Protein 4ROT (pdb70)

CATH classification: 3.40.50.1820

Solvent-accessible surface area: 12702 Å² total; per-residue (Å²): 125,115,192,160,141,17,71,11,49,72,51,89,21,115,27,102,0,123,43,24,55,78,92,17,112,1,13,0,0,41,6,21,80,79,54,3,31,164,159,19,86,62,40,160,26,7,10,2,0,6,1,0,1,6,93,66,22,67,16,60,12,2,30,166,138,10,37,0,58,128,4,0,46,57,0,13,0,0,0,0,2,6,23,3,62,80,0,12,1,1,55,12,72,115,56,44,52,15,29,130,9,11,4,92,16,4,12,119,29,0,31,81,105,33,102,65,5,4,123,99,64,119,61,9,0,1,0,0,3,13,1,0,0,0,0,0,0,11,0,0,3,109,42,44,80,0,16,28,0,0,0,0,0,0,11,4,28,20,27,29,130,79,9,40,77,64,94,71,36,98,71,75,46,10,23,18,2,8,15,95,35,135,66,120,76,16,69,138,36,37,2,74,74,12,13,91,167,19,63,59,154,6,100,6,18,0,13,0,0,98,86,9,124,13,48,75,28,0,63,115,3,4,55,43,1,104,91,81,63,20,82,23,73,32,90,80,21,138,3,108,48,88,52,142,46,10,38,86,12,0,41,68,1,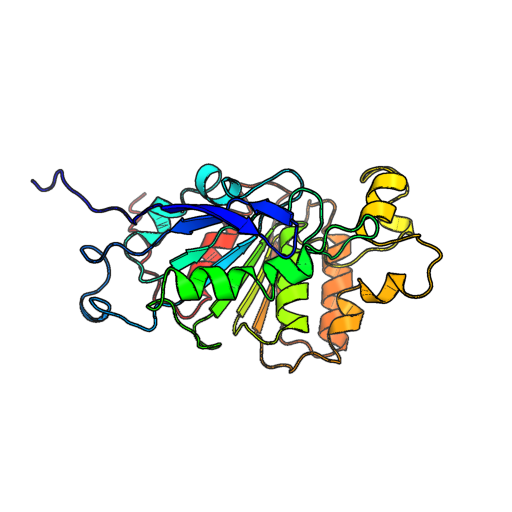1,112,78,6,71,8,88,28,68,114,44,141,114,159,157

Secondary structure (DSSP, 8-state):
--S-----EEEEEEEEETTTTEEEEEEEEE--TTTS-GGGTT-SSB-EEEEE--TT--TTHHHHHS-HHHHTTTS--EEEE---TTSTTSB-TTS-BHHHIIIIIHHHHHHHH-TTB---GGGEEEEEETHHHHHHHHHHHHH---SEEEEES---S--HHHHTTTTSS-HHHHHHHH--TT-TTGGGG-GGGGTTTS-S--EEEEEEETTSTTHHHHHHHHHHHHHTT--EEEEEES--SSHHHHHHHHHHHHHHSSS---PPP---

B-factor: mean 15.21, std 11.62, range [2.0, 89.02]

Foldseek 3Di:
DVPDDDWWDKDWDWAQDPQQRGTFIKIKTAADLVQEPPVCRPALAQFEEEEEEAAPDARCPCVVLAVVRVFQHHFRYMYMYGGDHRQLCACWQQGGHSVCCVQPVVVVVCCVVRSSYRQDQLRYEYEYEASRLLNQLVSCLPPVSHQETEYEPYLQADACVRCDVPPNHDPVSVCRNQNDRPDPCSCVSHSLVSNVPGPLRHAYEYEYAPVEPCPVSVVVRVVSCVVVPRNYDYYYYHDYRDSVVVNVVVVVVQVVRPTPRDGDDDPD

Structure (mmCIF, N/CA/C/O backbone):
data_4ROT
#
_entry.id   4ROT
#
_cell.length_a   103.980
_cell.length_b   103.980
_cell.length_c   133.631
_cell.angle_alpha   90.00
_cell.angle_beta   90.00
_cell.angle_gamma   90.00
#
_symmetry.space_group_name_H-M   'I 4 2 2'
#
loop_
_entity.id
_entity.type
_entity.pdbx_description
1 polymer 'Esterase A'
2 non-polymer 'ZINC ION'
3 non-polymer 'OXALATE ION'
4 water water
#
loop_
_atom_site.group_PDB
_atom_site.id
_atom_site.type_symbol
_atom_site.label_atom_id
_atom_site.label_alt_id
_atom_site.label_comp_id
_atom_site.label_asym_id
_atom_site.label_entity_id
_atom_site.label_seq_id
_atom_site.pdbx_PDB_ins_code
_atom_site.Cartn_x
_atom_site.Cartn_y
_atom_site.Cartn_z
_atom_site.occupancy
_atom_site.B_iso_or_equiv
_atom_site.auth_seq_id
_atom_site.auth_comp_id
_atom_site.auth_asym_id
_atom_site.auth_atom_id
_atom_site.pdbx_PDB_model_num
ATOM 1 N N . ASN A 1 1 ? -23.115 62.419 18.926 1.00 74.42 -6 ASN A N 1
ATOM 2 C CA . ASN A 1 1 ? -22.613 63.656 18.254 1.00 73.06 -6 ASN A CA 1
ATOM 3 C C . ASN A 1 1 ? -22.309 63.464 16.746 1.00 75.44 -6 ASN A C 1
ATOM 4 O O . ASN A 1 1 ? -22.357 64.423 15.989 1.00 89.02 -6 ASN A O 1
ATOM 9 N N . LEU A 1 2 ? -21.978 62.250 16.301 1.00 69.34 -5 LEU A N 1
ATOM 10 C CA . LEU A 1 2 ? -21.143 62.066 15.074 1.00 61.63 -5 LEU A CA 1
ATOM 11 C C . LEU A 1 2 ? -19.641 62.207 15.460 1.00 51.93 -5 LEU A C 1
ATOM 12 O O . LEU A 1 2 ? -18.781 61.555 14.890 1.00 57.03 -5 LEU A O 1
ATOM 14 N N . TYR A 1 3 ? -19.351 63.090 16.423 1.00 47.97 -4 TYR A N 1
ATOM 15 C CA . TYR A 1 3 ? -18.038 63.241 17.096 1.00 43.11 -4 TYR A CA 1
ATOM 16 C C . TYR A 1 3 ? -17.541 62.057 17.957 1.00 45.93 -4 TYR A C 1
ATOM 17 O O . TYR A 1 3 ? -16.358 62.003 18.329 1.00 46.98 -4 TYR A O 1
ATOM 26 N N . PHE A 1 4 ? -18.470 61.222 18.399 1.00 41.75 -3 PHE A N 1
ATOM 27 C CA . PHE A 1 4 ? -18.177 60.139 19.315 1.00 45.12 -3 PHE A CA 1
ATOM 28 C C . PHE A 1 4 ? -17.944 58.874 18.508 1.00 36.87 -3 PHE A C 1
ATOM 29 O O . PHE A 1 4 ? -18.518 58.660 17.442 1.00 33.79 -3 PHE A O 1
ATOM 37 N N . GLN A 1 5 ? -17.099 58.028 19.033 1.00 31.22 -2 GLN A N 1
ATOM 38 C CA . GLN A 1 5 ? -16.847 56.790 18.339 1.00 29.63 -2 GLN A CA 1
ATOM 39 C C . GLN A 1 5 ? -16.341 55.813 19.391 1.00 26.67 -2 GLN A C 1
ATOM 40 O O . GLN A 1 5 ? -15.714 56.192 20.388 1.00 26.77 -2 GLN A O 1
ATOM 46 N N . GLY A 1 6 ? -16.566 54.560 19.163 1.00 26.15 -1 GLY A N 1
ATOM 47 C CA . GLY A 1 6 ? -16.074 53.599 20.102 1.00 24.03 -1 GLY A CA 1
ATOM 48 C C . GLY A 1 6 ? -14.574 53.369 20.221 1.00 24.58 -1 GLY A C 1
ATOM 49 O O . GLY A 1 6 ? -13.713 53.938 19.463 1.00 21.78 -1 GLY A O 1
ATOM 50 N N . ALA A 1 7 ? -14.253 52.527 21.222 1.00 19.33 0 ALA A N 1
ATOM 51 C CA . ALA A 1 7 ? -12.936 51.947 21.323 1.00 18.03 0 ALA A CA 1
ATOM 52 C C . ALA A 1 7 ? -13.029 50.568 21.998 1.00 14.49 0 ALA A C 1
ATOM 53 O O . ALA A 1 7 ? -13.927 50.308 22.816 1.00 13.49 0 ALA A O 1
ATOM 55 N N . MET A 1 8 ? -12.070 49.699 21.672 1.00 11.69 1 MET A N 1
ATOM 56 C CA . MET A 1 8 ? -11.936 48.390 22.358 1.00 10.68 1 MET A CA 1
ATOM 57 C C . MET A 1 8 ? -11.587 48.749 23.764 1.00 10.10 1 MET A C 1
ATOM 58 O O . MET A 1 8 ? -10.935 49.841 23.961 1.00 10.02 1 MET A O 1
ATOM 63 N N . ALA A 1 9 ? -11.862 47.827 24.697 1.00 8.51 2 ALA A N 1
ATOM 64 C CA . ALA A 1 9 ? -11.284 48.004 26.010 1.00 7.71 2 ALA A CA 1
ATOM 65 C C . ALA A 1 9 ? -9.832 47.544 26.035 1.00 7.57 2 ALA A C 1
ATOM 66 O O . ALA A 1 9 ? -9.488 46.552 25.408 1.00 7.33 2 ALA A O 1
ATOM 68 N N . SER A 1 10 ? -9.014 48.269 26.758 1.00 7.53 3 SER A N 1
ATOM 69 C CA A SER A 1 10 ? -7.607 47.975 26.933 0.50 8.08 3 SER A CA 1
ATOM 70 C CA B SER A 1 10 ? -7.618 47.944 26.930 0.50 8.71 3 SER A CA 1
ATOM 71 C C . SER A 1 10 ? -7.430 47.592 28.401 1.00 8.80 3 SER A C 1
ATOM 72 O O . SER A 1 10 ? -7.745 48.452 29.320 1.00 9.79 3 SER A O 1
ATOM 77 N N . ILE A 1 11 ? -6.964 46.368 28.658 1.00 8.39 4 ILE A N 1
ATOM 78 C CA . ILE A 1 11 ? -6.838 45.891 30.040 1.00 7.94 4 ILE A CA 1
ATOM 79 C C . ILE A 1 11 ? -5.350 45.529 30.317 1.00 8.44 4 ILE A C 1
ATOM 80 O O . ILE A 1 11 ? -4.651 44.948 29.423 1.00 8.77 4 ILE A O 1
ATOM 85 N N . ALA A 1 12 ? -4.760 46.057 31.380 1.00 7.32 5 ALA A N 1
ATOM 86 C CA . ALA A 1 12 ? -3.428 45.720 31.770 1.00 7.67 5 ALA A CA 1
ATOM 87 C C . ALA A 1 12 ? -3.511 44.944 33.083 1.00 8.31 5 ALA A C 1
ATOM 88 O O . ALA A 1 12 ? -4.140 45.412 34.025 1.00 8.54 5 ALA A O 1
ATOM 90 N N . ILE A 1 13 ? -3.006 43.708 33.117 1.00 8.11 6 ILE A N 1
ATOM 91 C CA . ILE A 1 13 ? -3.104 42.873 34.276 1.00 8.09 6 ILE A CA 1
ATOM 92 C C . ILE A 1 13 ? -1.727 42.587 34.843 1.00 9.37 6 ILE A C 1
ATOM 93 O O . ILE A 1 13 ? -0.761 42.200 34.120 1.00 10.66 6 ILE A O 1
ATOM 98 N N . GLU A 1 14 ? -1.561 42.813 36.132 1.00 7.49 7 GLU A N 1
ATOM 99 C CA . GLU A 1 14 ? -0.387 42.316 36.826 1.00 8.33 7 GLU A CA 1
ATOM 100 C C . GLU A 1 14 ? -0.855 41.217 37.794 1.00 7.81 7 GLU A C 1
ATOM 101 O O . GLU A 1 14 ? -1.741 41.445 38.606 1.00 6.68 7 GLU A O 1
ATOM 107 N N . TYR A 1 15 ? -0.289 40.025 37.688 1.00 6.22 8 TYR A N 1
ATOM 108 C CA . TYR A 1 15 ? -0.748 38.916 38.472 1.00 6.47 8 TYR A CA 1
ATOM 109 C C . TYR A 1 15 ? 0.405 38.122 39.034 1.00 6.49 8 TYR A C 1
ATOM 110 O O . TYR A 1 15 ? 1.476 38.182 38.472 1.00 5.93 8 TYR A O 1
ATOM 119 N N . HIS A 1 16 ? 0.176 37.380 40.139 1.00 6.95 9 HIS A N 1
ATOM 120 C CA . HIS A 1 16 ? 1.210 36.522 40.691 1.00 7.87 9 HIS A CA 1
ATOM 121 C C . HIS A 1 16 ? 1.362 35.208 39.952 1.00 7.68 9 HIS A C 1
ATOM 122 O O . HIS A 1 16 ? 0.407 34.461 39.878 1.00 8.43 9 HIS A O 1
ATOM 129 N N . SER A 1 17 ? 2.495 34.956 39.297 1.00 7.51 10 SER A N 1
ATOM 130 C CA . SER A 1 17 ? 2.734 33.668 38.675 1.00 7.75 10 SER A CA 1
ATOM 131 C C . SER A 1 17 ? 3.348 32.703 39.728 1.00 7.80 10 SER A C 1
ATOM 132 O O . SER A 1 17 ? 4.460 32.935 40.196 1.00 7.76 10 SER A O 1
ATOM 135 N N . VAL A 1 18 ? 2.635 31.622 40.022 1.00 8.08 11 VAL A N 1
ATOM 136 C CA . VAL A 1 18 ? 3.151 30.603 40.868 1.00 8.69 11 VAL A CA 1
ATOM 137 C C . VAL A 1 18 ? 4.252 29.872 40.161 1.00 8.12 11 VAL A C 1
ATOM 138 O O . VAL A 1 18 ? 5.266 29.500 40.770 1.00 8.03 11 VAL A O 1
ATOM 142 N N . VAL A 1 19 ? 4.084 29.637 38.855 1.00 7.42 12 VAL A N 1
ATOM 143 C CA . VAL A 1 19 ? 5.120 28.962 38.049 1.00 7.46 12 VAL A CA 1
ATOM 144 C C . VAL A 1 19 ? 6.485 29.639 38.048 1.00 7.53 12 VAL A C 1
ATOM 145 O O . VAL A 1 19 ? 7.491 28.994 38.226 1.00 8.87 12 VAL A O 1
ATOM 149 N N . LEU A 1 20 ? 6.502 30.951 37.875 1.00 7.53 13 LEU A N 1
ATOM 150 C CA . LEU A 1 20 ? 7.704 31.753 37.796 1.00 8.56 13 LEU A CA 1
ATOM 151 C C . LEU A 1 20 ? 8.087 32.304 39.143 1.00 9.03 13 LEU A C 1
ATOM 152 O O . LEU A 1 20 ? 9.216 32.751 39.304 1.00 9.95 13 LEU A O 1
ATOM 157 N N . GLY A 1 21 ? 7.138 32.314 40.065 1.00 8.51 14 GLY A N 1
ATOM 158 C CA . GLY A 1 21 ? 7.405 32.861 41.410 1.00 9.55 14 GLY A CA 1
ATOM 159 C C . GLY A 1 21 ? 7.642 34.372 41.449 1.00 9.27 14 GLY A C 1
ATOM 160 O O . GLY A 1 21 ? 8.477 34.892 42.224 1.00 9.15 14 GLY A O 1
ATOM 161 N N . MET A 1 22 ? 6.869 35.084 40.629 1.00 7.76 15 MET A N 1
ATOM 162 C CA . MET A 1 22 ? 7.013 36.511 40.513 1.00 7.85 15 MET A CA 1
ATOM 163 C C . MET A 1 22 ? 5.741 37.117 39.917 1.00 7.54 15 MET A C 1
ATOM 164 O O . MET A 1 22 ? 4.887 36.409 39.323 1.00 6.72 15 MET A O 1
ATOM 169 N N . GLU A 1 23 ? 5.603 38.416 40.123 1.00 7.88 16 GLU A N 1
ATOM 170 C CA . GLU A 1 23 ? 4.500 39.187 39.515 1.00 8.16 16 GLU A CA 1
ATOM 171 C C . GLU A 1 23 ? 4.814 39.279 38.023 1.00 7.93 16 GLU A C 1
ATOM 172 O O . GLU A 1 23 ? 5.950 39.534 37.616 1.00 8.00 16 GLU A O 1
ATOM 178 N N . ARG A 1 24 ? 3.813 39.064 37.216 1.00 6.61 17 ARG A N 1
ATOM 179 C CA . ARG A 1 24 ? 3.959 39.107 35.754 1.00 6.93 17 ARG A CA 1
ATOM 180 C C . ARG A 1 24 ? 2.889 40.005 35.148 1.00 7.14 17 ARG A C 1
ATOM 181 O O . ARG A 1 24 ? 1.847 40.211 35.762 1.00 5.79 17 ARG A O 1
ATOM 189 N N A LYS A 1 25 ? 3.184 40.544 33.959 0.50 7.34 18 LYS A N 1
ATOM 190 N N B LYS A 1 25 ? 3.198 40.572 33.971 0.50 7.48 18 LYS A N 1
ATOM 191 C CA A LYS A 1 25 ? 2.265 41.426 33.282 0.50 7.73 18 LYS A CA 1
ATOM 192 C CA B LYS A 1 25 ? 2.286 41.470 33.285 0.50 7.96 18 LYS A CA 1
ATOM 193 C C A LYS A 1 25 ? 1.764 40.817 31.999 0.50 7.40 18 LYS A C 1
ATOM 194 C C B LYS A 1 25 ? 1.770 40.835 32.003 0.50 7.54 18 LYS A C 1
ATOM 195 O O A LYS A 1 25 ? 2.548 40.245 31.259 0.50 7.26 18 LYS A O 1
ATOM 196 O O B LYS A 1 25 ? 2.553 40.254 31.267 0.50 7.39 18 LYS A O 1
ATOM 207 N N . VAL A 1 26 ? 0.469 40.970 31.750 1.00 6.55 19 VAL A N 1
ATOM 208 C CA . VAL A 1 26 ? -0.156 40.554 30.488 1.00 6.02 19 VAL A CA 1
ATOM 209 C C . VAL A 1 26 ? -1.155 41.640 30.098 1.00 5.64 19 VAL A C 1
ATOM 210 O O . VAL A 1 26 ? -1.857 42.154 31.006 1.00 6.26 19 VAL A O 1
ATOM 214 N N . ASN A 1 27 ? -1.139 42.036 28.811 1.00 5.13 20 ASN A N 1
ATOM 215 C CA . ASN A 1 27 ? -2.150 43.005 28.290 1.00 5.31 20 ASN A CA 1
ATOM 216 C C . ASN A 1 27 ? -3.244 42.280 27.521 1.00 5.28 20 ASN A C 1
ATOM 217 O O . ASN A 1 27 ? -2.956 41.277 26.817 1.00 5.72 20 ASN A O 1
ATOM 222 N N . VAL A 1 28 ? -4.460 42.792 27.583 1.00 5.04 21 VAL A N 1
ATOM 223 C CA . VAL A 1 28 ? -5.557 42.160 26.884 1.00 5.28 21 VAL A CA 1
ATOM 224 C C . VAL A 1 28 ? -6.377 43.279 26.214 1.00 6.24 21 VAL A C 1
ATOM 225 O O . VAL A 1 28 ? -6.606 44.335 26.906 1.00 6.34 21 VAL A O 1
ATOM 229 N N . ILE A 1 29 ? -6.651 43.150 24.927 1.00 6.47 22 ILE A N 1
ATOM 230 C CA . ILE A 1 29 ? -7.654 44.001 24.290 1.00 7.43 22 ILE A CA 1
ATOM 231 C C . ILE A 1 29 ? -8.932 43.232 24.087 1.00 7.76 22 ILE A C 1
ATOM 232 O O . ILE A 1 29 ? -8.934 42.097 23.693 1.00 6.63 22 ILE A O 1
ATOM 237 N N . TYR A 1 30 ? -10.043 43.870 24.456 1.00 8.95 23 TYR A N 1
ATOM 238 C CA . TYR A 1 30 ? -11.305 43.156 24.563 1.00 9.51 23 TYR A CA 1
ATOM 239 C C . TYR A 1 30 ? -12.357 43.922 23.733 1.00 10.09 23 TYR A C 1
ATOM 240 O O . TYR A 1 30 ? -12.423 45.125 23.772 1.00 9.03 23 TYR A O 1
ATOM 249 N N . PRO A 1 31 ? -13.159 43.218 22.926 1.00 9.92 24 PRO A N 1
ATOM 250 C CA . PRO A 1 31 ? -14.016 43.881 21.942 1.00 10.72 24 PRO A CA 1
ATOM 251 C C . PRO A 1 31 ? -15.082 44.780 22.642 1.00 13.19 24 PRO A C 1
ATOM 252 O O . PRO A 1 31 ? -15.492 44.466 23.734 1.00 14.82 24 PRO A O 1
ATOM 256 N N . ASP A 1 32 ? -15.387 45.869 21.942 1.00 15.97 25 ASP A N 1
ATOM 257 C CA . ASP A 1 32 ? -16.290 46.978 22.309 1.00 20.96 25 ASP A CA 1
ATOM 258 C C . ASP A 1 32 ? -17.687 46.464 21.940 1.00 19.77 25 ASP A C 1
ATOM 259 O O . ASP A 1 32 ? -18.024 46.403 20.759 1.00 18.61 25 ASP A O 1
ATOM 264 N N . GLN A 1 33 ? -18.453 46.096 22.937 1.00 22.74 26 GLN A N 1
ATOM 265 C CA . GLN A 1 33 ? -19.889 45.746 22.701 1.00 28.07 26 GLN A CA 1
ATOM 266 C C . GLN A 1 33 ? -20.695 46.712 21.748 1.00 27.19 26 GLN A C 1
ATOM 267 O O . GLN A 1 33 ? -21.593 46.234 21.032 1.00 26.77 26 GLN A O 1
ATOM 273 N N . SER A 1 34 ? -20.351 48.004 21.693 1.00 27.74 27 SER A N 1
ATOM 274 C CA . SER A 1 34 ? -21.143 49.016 20.953 1.00 30.32 27 SER A CA 1
ATOM 275 C C . SER A 1 34 ? -20.721 49.103 19.464 1.00 33.17 27 SER A C 1
ATOM 276 O O . SER A 1 34 ? -21.396 49.748 18.612 1.00 28.91 27 SER A O 1
ATOM 279 N N . GLU A 1 35 ? -19.619 48.434 19.132 1.00 31.50 28 GLU A N 1
ATOM 280 C CA . GLU A 1 35 ? -19.068 48.576 17.806 1.00 31.04 28 GLU A CA 1
ATOM 281 C C . GLU A 1 35 ? -18.961 47.295 16.977 1.00 32.37 28 GLU A C 1
ATOM 282 O O . GLU A 1 35 ? -18.885 47.366 15.734 1.00 30.32 28 GLU A O 1
ATOM 288 N N . ILE A 1 36 ? -19.003 46.130 17.624 1.00 27.35 29 ILE A N 1
ATOM 289 C CA . ILE A 1 36 ? -18.946 44.874 16.865 1.00 27.62 29 ILE A CA 1
ATOM 290 C C . ILE A 1 36 ? -20.297 44.620 16.158 1.00 32.47 29 ILE A C 1
ATOM 291 O O . ILE A 1 36 ? -21.340 45.222 16.559 1.00 28.94 29 ILE A O 1
ATOM 296 N N . PRO A 1 37 ? -20.286 43.775 15.098 1.00 33.95 30 PRO A N 1
ATOM 297 C CA . PRO A 1 37 ? -21.564 43.412 14.469 1.00 33.62 30 PRO A CA 1
ATOM 298 C C . PRO A 1 37 ? -22.634 42.908 15.475 1.00 33.41 30 PRO A C 1
ATOM 299 O O . PRO A 1 37 ? -22.305 42.264 16.496 1.00 26.32 30 PRO A O 1
ATOM 303 N N . LYS A 1 38 ? -23.900 43.206 15.170 1.00 36.60 31 LYS A N 1
ATOM 304 C CA . LYS A 1 38 ? -25.031 43.013 16.102 1.00 42.07 31 LYS A CA 1
ATOM 305 C C . LYS A 1 38 ? -25.064 41.639 16.735 1.00 43.93 31 LYS A C 1
ATOM 306 O O . LYS A 1 38 ? -25.216 41.523 17.956 1.00 38.18 31 LYS A O 1
ATOM 312 N N . LYS A 1 39 ? -24.930 40.623 15.868 1.00 44.47 32 LYS A N 1
ATOM 313 C CA . LYS A 1 39 ? -24.966 39.198 16.224 1.00 47.98 32 LYS A CA 1
ATOM 314 C C . LYS A 1 39 ? -23.990 38.771 17.355 1.00 44.73 32 LYS A C 1
ATOM 315 O O . LYS A 1 39 ? -24.240 37.775 18.049 1.00 47.47 32 LYS A O 1
ATOM 321 N N . ASP A 1 40 ? -22.869 39.500 17.485 1.00 39.85 33 ASP A N 1
ATOM 322 C CA . ASP A 1 40 ? -21.754 39.166 18.405 1.00 36.34 33 ASP A CA 1
ATOM 323 C C . ASP A 1 40 ? -21.979 39.673 19.807 1.00 39.97 33 ASP A C 1
ATOM 324 O O . ASP A 1 40 ? -21.256 39.289 20.726 1.00 33.47 33 ASP A O 1
ATOM 329 N N . GLN A 1 41 ? -22.977 40.552 19.985 1.00 43.18 34 GLN A N 1
ATOM 330 C CA . GLN A 1 41 ? -23.285 41.125 21.304 1.00 44.92 34 GLN A CA 1
ATOM 331 C C . GLN A 1 41 ? -23.728 40.021 22.257 1.00 40.11 34 GLN A C 1
ATOM 332 O O . GLN A 1 41 ? -24.567 39.217 21.896 1.00 48.61 34 GLN A O 1
ATOM 338 N N . GLY A 1 42 ? -23.109 39.932 23.436 1.00 38.00 35 GLY A N 1
ATOM 339 C CA . GLY A 1 42 ? -23.451 38.907 24.433 1.00 38.89 35 GLY A CA 1
ATOM 340 C C . GLY A 1 42 ? -22.681 37.585 24.283 1.00 34.30 35 GLY A C 1
ATOM 341 O O . GLY A 1 42 ? -22.915 36.638 25.033 1.00 35.39 35 GLY A O 1
ATOM 342 N N . ASP A 1 43 ? -21.745 37.535 23.342 1.00 32.16 36 ASP A N 1
ATOM 343 C CA . ASP A 1 43 ? -21.005 36.290 23.084 1.00 28.21 36 ASP A CA 1
ATOM 344 C C . ASP A 1 43 ? -20.324 35.739 24.352 1.00 28.47 36 ASP A C 1
ATOM 345 O O . ASP A 1 43 ? -19.700 36.513 25.124 1.00 27.26 36 ASP A O 1
ATOM 350 N N . LYS A 1 44 ? -20.461 34.409 24.598 1.00 22.82 37 LYS A N 1
ATOM 351 C CA . LYS A 1 44 ? -19.792 33.672 25.700 1.00 24.39 37 LYS A CA 1
ATOM 352 C C . LYS A 1 44 ? -18.651 32.706 25.286 1.00 18.81 37 LYS A C 1
ATOM 353 O O . LYS A 1 44 ? -18.153 31.899 26.082 1.00 26.81 37 LYS A O 1
ATOM 359 N N . ASP A 1 45 ? -18.301 32.861 24.065 1.00 16.85 38 ASP A N 1
ATOM 360 C CA . ASP A 1 45 ? -17.363 32.031 23.304 1.00 18.22 38 ASP A CA 1
ATOM 361 C C . ASP A 1 45 ? -16.566 32.934 22.354 1.00 14.32 38 ASP A C 1
ATOM 362 O O . ASP A 1 45 ? -16.442 32.746 21.203 1.00 15.13 38 ASP A O 1
ATOM 367 N N . ILE A 1 46 ? -16.010 34.028 22.919 1.00 13.15 39 ILE A N 1
ATOM 368 C CA . ILE A 1 46 ? -15.315 35.018 22.087 1.00 11.44 39 ILE A CA 1
ATOM 369 C C . ILE A 1 46 ? -13.923 34.478 21.624 1.00 9.46 39 ILE A C 1
ATOM 370 O O . ILE A 1 46 ? -13.144 34.069 22.457 1.00 9.85 39 ILE A O 1
ATOM 375 N N . PRO A 1 47 ? -13.635 34.607 20.366 1.00 9.19 40 PRO A N 1
ATOM 376 C CA . PRO A 1 47 ? -12.366 34.068 19.883 1.00 9.43 40 PRO A CA 1
ATOM 377 C C . PRO A 1 47 ? -11.180 34.855 20.490 1.00 9.09 40 PRO A C 1
ATOM 378 O O . PRO A 1 47 ? -11.357 35.994 20.896 1.00 8.52 40 PRO A O 1
ATOM 382 N N . VAL A 1 48 ? -10.028 34.195 20.529 1.00 8.00 41 VAL A N 1
ATOM 383 C CA . VAL A 1 48 ? -8.834 34.718 21.208 1.00 7.01 41 VAL A CA 1
ATOM 384 C C . VAL A 1 48 ? -7.602 34.503 20.325 1.00 6.81 41 VAL A C 1
ATOM 385 O O . VAL A 1 48 ? -7.406 33.426 19.808 1.00 6.48 41 VAL A O 1
ATOM 389 N N . LEU A 1 49 ? -6.797 35.557 20.157 1.00 6.08 42 LEU A N 1
ATOM 390 C CA . LEU A 1 49 ? -5.505 35.482 19.464 1.00 5.94 42 LEU A CA 1
ATOM 391 C C . LEU A 1 49 ? -4.463 35.809 20.547 1.00 5.95 42 LEU A C 1
ATOM 392 O O . LEU A 1 49 ? -4.579 36.884 21.176 1.00 5.49 42 LEU A O 1
ATOM 397 N N . TYR A 1 50 ? -3.463 34.966 20.711 1.00 5.08 43 TYR A N 1
ATOM 398 C CA . TYR A 1 50 ? -2.322 35.254 21.537 1.00 5.01 43 TYR A CA 1
ATOM 399 C C . TYR A 1 50 ? -1.267 35.829 20.586 1.00 5.12 43 TYR A C 1
ATOM 400 O O . TYR A 1 50 ? -0.937 35.197 19.547 1.00 4.87 43 TYR A O 1
ATOM 409 N N . LEU A 1 51 ? -0.706 36.988 20.931 1.00 5.18 44 LEU A N 1
ATOM 410 C CA . LEU A 1 51 ? 0.284 37.607 20.034 1.00 5.20 44 LEU A CA 1
ATOM 411 C C . LEU A 1 51 ? 1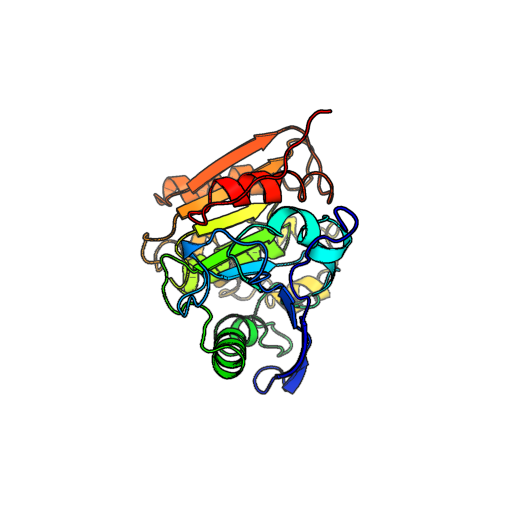.570 37.837 20.808 1.00 5.26 44 LEU A C 1
ATOM 412 O O . LEU A 1 51 ? 1.567 38.496 21.880 1.00 5.13 44 LEU A O 1
ATOM 417 N N . LEU A 1 52 ? 2.638 37.198 20.351 1.00 4.74 45 LEU A N 1
ATOM 418 C CA . LEU A 1 52 ? 3.885 37.133 21.086 1.00 4.61 45 LEU A CA 1
ATOM 419 C C . LEU A 1 52 ? 4.890 38.102 20.559 1.00 4.64 45 LEU A C 1
ATOM 420 O O . LEU A 1 52 ? 5.094 38.284 19.331 1.00 4.84 45 LEU A O 1
ATOM 425 N N . HIS A 1 53 ? 5.610 38.714 21.482 1.00 4.70 46 HIS A N 1
ATOM 426 C CA . HIS A 1 53 ? 6.645 39.631 21.192 1.00 4.34 46 HIS A CA 1
ATOM 427 C C . HIS A 1 53 ? 8.012 39.016 20.809 1.00 4.69 46 HIS A C 1
ATOM 428 O O . HIS A 1 53 ? 8.234 37.844 20.995 1.00 5.30 46 HIS A O 1
ATOM 435 N N . GLY A 1 54 ? 8.912 39.882 20.319 1.00 5.48 47 GLY A N 1
ATOM 436 C CA . GLY A 1 54 ? 10.272 39.567 19.905 1.00 5.67 47 GLY A CA 1
ATOM 437 C C . GLY A 1 54 ? 11.333 39.840 21.001 1.00 6.10 47 GLY A C 1
ATOM 438 O O . GLY A 1 54 ? 10.981 40.359 22.151 1.00 5.33 47 GLY A O 1
ATOM 439 N N . MET A 1 55 ? 12.588 39.529 20.700 1.00 6.85 48 MET A N 1
ATOM 440 C CA . MET A 1 55 ? 13.644 39.681 21.701 1.00 8.42 48 MET A CA 1
ATOM 441 C C . MET A 1 55 ? 13.812 41.188 22.017 1.00 8.32 48 MET A C 1
ATOM 442 O O . MET A 1 55 ? 13.986 42.045 21.111 1.00 9.26 48 MET A O 1
ATOM 447 N N . GLY A 1 56 ? 13.739 41.509 23.276 1.00 6.94 49 GLY A N 1
ATOM 448 C CA . GLY A 1 56 ? 13.810 42.849 23.749 1.00 7.40 49 GLY A CA 1
ATOM 449 C C . GLY A 1 56 ? 12.471 43.486 24.009 1.00 7.23 49 GLY A C 1
ATOM 450 O O . GLY A 1 56 ? 12.395 44.481 24.731 1.00 8.75 49 GLY A O 1
ATOM 451 N N . GLY A 1 57 ? 11.397 42.895 23.532 1.00 5.79 50 GLY A N 1
ATOM 452 C CA . GLY A 1 57 ? 10.075 43.435 23.771 1.00 5.73 50 GLY A CA 1
ATOM 453 C C . GLY A 1 57 ? 9.363 42.917 25.008 1.00 5.55 50 GLY A C 1
ATOM 454 O O . GLY A 1 57 ? 9.925 42.198 25.837 1.00 5.61 50 GLY A O 1
ATOM 455 N N . ASN A 1 58 ? 8.093 43.241 25.086 1.00 6.13 51 ASN A N 1
ATOM 456 C CA . ASN A 1 58 ? 7.275 42.896 26.214 1.00 5.99 51 ASN A CA 1
ATOM 457 C C . ASN A 1 58 ? 5.798 42.979 25.829 1.00 5.66 51 ASN A C 1
ATOM 458 O O . ASN A 1 58 ? 5.443 43.072 24.633 1.00 4.89 51 ASN A O 1
ATOM 463 N N . GLU A 1 59 ? 4.963 42.900 26.848 1.00 5.83 52 GLU A N 1
ATOM 464 C CA . GLU A 1 59 ? 3.511 42.983 26.679 1.00 6.26 52 GLU A CA 1
ATOM 465 C C . GLU A 1 59 ? 2.924 44.252 25.988 1.00 6.24 52 GLU A C 1
ATOM 466 O O . GLU A 1 59 ? 1.768 44.222 25.600 1.00 6.27 52 GLU A O 1
ATOM 472 N N . ASN A 1 60 ? 3.718 45.315 25.844 1.00 6.42 53 ASN A N 1
ATOM 473 C CA . ASN A 1 60 ? 3.332 46.590 25.169 1.00 6.04 53 ASN A CA 1
ATOM 474 C C . ASN A 1 60 ? 3.749 46.682 23.749 1.00 5.42 53 ASN A C 1
ATOM 475 O O . ASN A 1 60 ? 3.307 47.603 23.036 1.00 5.29 53 ASN A O 1
ATOM 480 N N . SER A 1 61 ? 4.536 45.743 23.263 1.00 4.09 54 SER A N 1
ATOM 481 C CA . SER A 1 61 ? 5.172 45.924 21.981 1.00 4.08 54 SER A CA 1
ATOM 482 C C . SER A 1 61 ? 4.200 46.040 20.825 1.00 4.26 54 SER A C 1
ATOM 483 O O . SER A 1 61 ? 4.324 46.980 20.033 1.00 4.37 54 SER A O 1
ATOM 486 N N . TRP A 1 62 ? 3.307 45.037 20.676 1.00 4.24 55 TRP A N 1
ATOM 487 C CA . TRP A 1 62 ? 2.284 45.048 19.608 1.00 4.58 55 TRP A CA 1
ATOM 488 C C . TRP A 1 62 ? 1.397 46.274 19.651 1.00 4.84 55 TRP A C 1
ATOM 489 O O . TRP A 1 62 ? 1.164 46.893 18.598 1.00 4.43 55 TRP A O 1
ATOM 500 N N . GLN A 1 63 ? 0.976 46.693 20.837 1.00 4.87 56 GLN A N 1
ATOM 501 C CA . GLN A 1 63 ? 0.118 47.838 20.963 1.00 5.65 56 GLN A CA 1
ATOM 502 C C . GLN A 1 63 ? 0.733 49.160 20.570 1.00 6.17 56 GLN A C 1
ATOM 503 O O . GLN A 1 63 ? -0.001 50.045 20.223 1.00 6.79 56 GLN A O 1
ATOM 509 N N . LYS A 1 64 ? 2.023 49.302 20.805 1.00 6.27 57 LYS A N 1
ATOM 510 C CA . LYS A 1 64 ? 2.698 50.544 20.538 1.00 7.25 57 LYS A CA 1
ATOM 511 C C . LYS A 1 64 ? 3.309 50.646 19.160 1.00 7.33 57 LYS A C 1
ATOM 512 O O . LYS A 1 64 ? 3.622 51.736 18.712 1.00 6.85 57 LYS A O 1
ATOM 518 N N . ARG A 1 65 ? 3.529 49.507 18.521 1.00 7.60 58 ARG A N 1
ATOM 519 C CA . ARG A 1 65 ? 4.231 49.443 17.183 1.00 8.30 58 ARG A CA 1
ATOM 520 C C . ARG A 1 65 ? 3.393 49.160 16.030 1.00 7.09 58 ARG A C 1
ATOM 521 O O . ARG A 1 65 ? 3.906 49.134 14.905 1.00 6.60 58 ARG A O 1
ATOM 529 N N . THR A 1 66 ? 2.125 48.869 16.281 1.00 7.40 59 THR A N 1
ATOM 530 C CA . THR A 1 66 ? 1.123 48.723 15.349 1.00 7.63 59 THR A CA 1
ATOM 531 C C . THR A 1 66 ? -0.036 49.545 15.882 1.00 9.93 59 THR A C 1
ATOM 532 O O . THR A 1 66 ? -0.132 49.949 17.041 1.00 15.83 59 THR A O 1
ATOM 536 N N . ALA A 1 67 ? -0.986 49.709 15.122 1.00 10.23 60 ALA A N 1
ATOM 537 C CA . ALA A 1 67 ? -2.169 50.475 15.719 1.00 7.73 60 ALA A CA 1
ATOM 538 C C . ALA A 1 67 ? -3.245 49.388 15.826 1.00 6.19 60 ALA A C 1
ATOM 539 O O . ALA A 1 67 ? -4.398 49.585 15.483 1.00 5.77 60 ALA A O 1
ATOM 541 N N . ILE A 1 68 ? -2.846 48.261 16.354 1.00 5.76 61 ILE A N 1
ATOM 542 C CA . ILE A 1 68 ? -3.792 47.103 16.521 1.00 5.57 61 ILE A CA 1
ATOM 543 C C . ILE A 1 68 ? -5.146 47.502 17.182 1.00 6.05 61 ILE A C 1
ATOM 544 O O . ILE A 1 68 ? -6.208 46.992 16.765 1.00 6.02 61 ILE A O 1
ATOM 549 N N . GLU A 1 69 ? -5.085 48.327 18.241 1.00 6.13 62 GLU A N 1
ATOM 550 C CA . GLU A 1 69 ? -6.315 48.751 18.946 1.00 6.84 62 GLU A CA 1
ATOM 551 C C . GLU A 1 69 ? -7.227 49.503 17.975 1.00 6.45 62 GLU A C 1
ATOM 552 O O . GLU A 1 69 ? -8.431 49.374 18.079 1.00 6.64 62 GLU A O 1
ATOM 558 N N . ARG A 1 70 ? -6.681 50.197 16.996 1.00 5.88 63 ARG A N 1
ATOM 559 C CA . ARG A 1 70 ? -7.544 50.871 16.003 1.00 6.37 63 ARG A CA 1
ATOM 560 C C . ARG A 1 70 ? -8.073 49.825 14.998 1.00 6.82 63 ARG A C 1
ATOM 561 O O . ARG A 1 70 ? -9.268 49.802 14.651 1.00 6.35 63 ARG A O 1
ATOM 569 N N . LEU A 1 71 ? -7.161 48.935 14.553 1.00 6.81 64 LEU A N 1
ATOM 570 C CA . LEU A 1 71 ? -7.491 47.997 13.433 1.00 7.19 64 LEU A CA 1
ATOM 571 C C . LEU A 1 71 ? -8.668 47.128 13.822 1.00 7.55 64 LEU A C 1
ATOM 572 O O . LEU A 1 71 ? -9.599 46.863 13.008 1.00 9.32 64 LEU A O 1
ATOM 577 N N . LEU A 1 72 ? -8.665 46.680 15.077 1.00 7.14 65 LEU A N 1
ATOM 578 C CA . LEU A 1 72 ? -9.601 45.592 15.535 1.00 8.17 65 LEU A CA 1
ATOM 579 C C . LEU A 1 72 ? -10.876 46.150 16.157 1.00 8.84 65 LEU A C 1
ATOM 580 O O . LEU A 1 72 ? -11.696 45.437 16.696 1.00 8.86 65 LEU A O 1
ATOM 585 N N . ARG A 1 73 ? -11.050 47.472 16.084 1.00 9.66 66 ARG A N 1
ATOM 586 C CA . ARG A 1 73 ? -12.052 48.068 16.980 1.00 12.05 66 ARG A CA 1
ATOM 587 C C . ARG A 1 73 ? -13.509 47.689 16.599 1.00 11.11 66 ARG A C 1
ATOM 588 O O . ARG A 1 73 ? -14.408 47.819 17.411 1.00 10.78 66 ARG A O 1
ATOM 596 N N . HIS A 1 74 ? -13.731 47.235 15.370 1.00 12.39 67 HIS A N 1
ATOM 597 C CA . HIS A 1 74 ? -15.044 46.745 15.014 1.00 13.39 67 HIS A CA 1
ATOM 598 C C . HIS A 1 74 ? -15.155 45.253 14.981 1.00 12.15 67 HIS A C 1
ATOM 599 O O . HIS A 1 74 ? -16.131 44.746 14.477 1.00 12.54 67 HIS A O 1
ATOM 606 N N . THR A 1 75 ? -14.168 44.534 15.515 1.00 10.15 68 THR A N 1
ATOM 607 C CA . THR A 1 75 ? -14.072 43.084 15.299 1.00 9.38 68 THR A CA 1
ATOM 608 C C . THR A 1 75 ? -14.278 42.390 16.655 1.00 9.72 68 THR A C 1
ATOM 609 O O . THR A 1 75 ? -13.806 42.896 17.708 1.00 9.36 68 THR A O 1
ATOM 613 N N . ASN A 1 76 ? -14.947 41.226 16.639 1.00 9.30 69 ASN A N 1
ATOM 614 C CA . ASN A 1 76 ? -15.184 40.407 17.792 1.00 9.70 69 ASN A CA 1
ATOM 615 C C . ASN A 1 76 ? -14.025 39.454 18.108 1.00 9.73 69 ASN A C 1
ATOM 616 O O . ASN A 1 76 ? -14.078 38.229 17.784 1.00 8.59 69 ASN A O 1
ATOM 621 N N . LEU A 1 77 ? -12.936 40.037 18.633 1.00 8.51 70 LEU A N 1
ATOM 622 C CA . LEU A 1 77 ? -11.705 39.265 18.911 1.00 8.24 70 LEU A CA 1
ATOM 623 C C . LEU A 1 77 ? -11.072 39.771 20.200 1.00 7.20 70 LEU A C 1
ATOM 624 O O . LEU A 1 77 ? -10.909 40.983 20.355 1.00 7.56 70 LEU A O 1
ATOM 629 N N . ILE A 1 78 ? -10.756 38.875 21.110 1.00 6.35 71 ILE A N 1
ATOM 630 C CA . ILE A 1 78 ? -9.869 39.182 22.240 1.00 5.70 71 ILE A CA 1
ATOM 631 C C . ILE A 1 78 ? -8.411 38.960 21.773 1.00 5.81 71 ILE A C 1
ATOM 632 O O . ILE A 1 78 ? -8.112 37.943 21.157 1.00 5.83 71 ILE A O 1
ATOM 637 N N . VAL A 1 79 ? -7.483 39.865 22.121 1.00 5.05 72 VAL A N 1
ATOM 638 C CA . VAL A 1 79 ? -6.063 39.654 21.794 1.00 4.93 72 VAL A CA 1
ATOM 639 C C . VAL A 1 79 ? -5.317 39.722 23.094 1.00 4.94 72 VAL A C 1
ATOM 640 O O . VAL A 1 79 ? -5.573 40.592 23.889 1.00 5.19 72 VAL A O 1
ATOM 644 N N . VAL A 1 80 ? -4.509 38.725 23.376 1.00 4.79 73 VAL A N 1
ATOM 645 C CA . VAL A 1 80 ? -3.678 38.623 24.582 1.00 4.76 73 VAL A CA 1
ATOM 646 C C . VAL A 1 80 ? -2.223 38.777 24.239 1.00 5.05 73 VAL A C 1
ATOM 647 O O . VAL A 1 80 ? -1.767 38.175 23.253 1.00 4.65 73 VAL A O 1
ATOM 651 N N . MET A 1 81 ? -1.521 39.692 24.921 1.00 5.24 74 MET A N 1
ATOM 652 C CA A MET A 1 81 ? -0.097 40.021 24.689 0.50 5.68 74 MET A CA 1
ATOM 653 C CA B MET A 1 81 ? -0.105 39.969 24.684 0.50 5.77 74 MET A CA 1
ATOM 654 C C . MET A 1 81 ? 0.670 39.643 25.972 1.00 6.16 74 MET A C 1
ATOM 655 O O . MET A 1 81 ? 0.733 40.416 26.911 1.00 6.14 74 MET A O 1
ATOM 664 N N . PRO A 1 82 ? 1.252 38.481 25.999 1.00 6.79 75 PRO A N 1
ATOM 665 C CA . PRO A 1 82 ? 2.055 37.988 27.135 1.00 7.10 75 PRO A CA 1
ATOM 666 C C . PRO A 1 82 ? 3.480 38.552 27.079 1.00 6.64 75 PRO A C 1
ATOM 667 O O . PRO A 1 82 ? 3.893 39.182 26.095 1.00 5.77 75 PRO A O 1
ATOM 671 N N . SER A 1 83 ? 4.245 38.340 28.145 1.00 6.83 76 SER A N 1
ATOM 672 C CA . SER A 1 83 ? 5.653 38.705 28.178 1.00 7.10 76 SER A CA 1
ATOM 673 C C . SER A 1 83 ? 6.527 37.476 28.516 1.00 7.39 76 SER A C 1
ATOM 674 O O . SER A 1 83 ? 6.132 36.651 29.317 1.00 7.62 76 SER A O 1
ATOM 677 N N . THR A 1 84 ? 7.691 37.354 27.894 1.00 6.32 77 THR A N 1
ATOM 678 C CA . THR A 1 84 ? 8.622 36.304 28.247 1.00 6.55 77 THR A CA 1
ATOM 679 C C . THR A 1 84 ? 10.016 36.781 28.540 1.00 6.47 77 THR A C 1
ATOM 680 O O . THR A 1 84 ? 10.950 35.953 28.650 1.00 6.57 77 THR A O 1
ATOM 684 N N . ASP A 1 85 ? 10.209 38.097 28.652 1.00 6.62 78 ASP A N 1
ATOM 685 C CA . ASP A 1 85 ? 11.530 38.666 28.825 1.00 7.54 78 ASP A CA 1
ATOM 686 C C . ASP A 1 85 ? 12.462 38.161 27.668 1.00 6.96 78 ASP A C 1
ATOM 687 O O . ASP A 1 85 ? 12.023 38.130 26.501 1.00 5.89 78 ASP A O 1
ATOM 692 N N . LEU A 1 86 ? 13.716 37.808 28.013 1.00 6.50 79 LEU A N 1
ATOM 693 C CA . LEU A 1 86 ? 14.601 37.231 27.037 1.00 6.87 79 LEU A CA 1
ATOM 694 C C . LEU A 1 86 ? 14.617 35.715 27.120 1.00 6.72 79 LEU A C 1
ATOM 695 O O . LEU A 1 86 ? 15.615 35.075 26.698 1.00 6.64 79 LEU A O 1
ATOM 700 N N . GLY A 1 87 ? 13.513 35.092 27.573 1.00 6.23 80 GLY A N 1
ATOM 701 C CA . GLY A 1 87 ? 13.498 33.640 27.800 1.00 6.03 80 GLY A CA 1
ATOM 702 C C . GLY A 1 87 ? 13.033 32.743 26.668 1.00 5.81 80 GLY A C 1
ATOM 703 O O . GLY A 1 87 ? 12.881 31.536 26.907 1.00 5.76 80 GLY A O 1
ATOM 704 N N . TRP A 1 88 ? 12.763 33.292 25.483 1.00 5.56 81 TRP A N 1
ATOM 705 C CA . TRP A 1 88 ? 12.333 32.449 24.328 1.00 5.58 81 TRP A CA 1
ATOM 706 C C . TRP A 1 88 ? 11.154 31.552 24.538 1.00 5.40 81 TRP A C 1
ATOM 707 O O . TRP A 1 88 ? 11.016 30.528 23.904 1.00 5.59 81 TRP A O 1
ATOM 718 N N . TYR A 1 89 ? 10.246 31.891 25.424 1.00 5.42 82 TYR A N 1
ATOM 719 C CA . TYR A 1 89 ? 9.043 31.059 25.618 1.00 5.93 82 TYR A CA 1
ATOM 720 C C . TYR A 1 89 ? 9.495 29.650 25.920 1.00 6.19 82 TYR A C 1
ATOM 721 O O . TYR A 1 89 ? 8.888 28.665 25.517 1.00 7.03 82 TYR A O 1
ATOM 730 N N . THR A 1 90 ? 10.551 29.575 26.741 1.00 6.68 83 THR A N 1
ATOM 731 C CA . THR A 1 90 ? 11.207 28.290 27.022 1.00 6.08 83 THR A CA 1
ATOM 732 C C . THR A 1 90 ? 11.455 28.125 28.495 1.00 6.20 83 THR A C 1
ATOM 733 O O . THR A 1 90 ? 11.767 29.069 29.158 1.00 5.34 83 THR A O 1
ATOM 737 N N . ASP A 1 91 ? 11.275 26.903 29.011 1.00 5.93 84 ASP A N 1
ATOM 738 C CA . ASP A 1 91 ? 11.790 26.626 30.354 1.00 6.39 84 ASP A CA 1
ATOM 739 C C . ASP A 1 91 ? 13.311 26.581 30.354 1.00 6.40 84 ASP A C 1
ATOM 740 O O . ASP A 1 91 ? 13.919 25.709 29.740 1.00 5.82 84 ASP A O 1
ATOM 745 N N . THR A 1 92 ? 13.940 27.575 30.946 1.00 5.91 85 THR A N 1
ATOM 746 C CA . THR A 1 92 ? 15.302 27.868 30.673 1.00 6.79 85 THR A CA 1
ATOM 747 C C . THR A 1 92 ? 16.212 26.979 31.555 1.00 6.86 85 THR A C 1
ATOM 748 O O . THR A 1 92 ? 15.759 26.358 32.530 1.00 8.37 85 THR A O 1
ATOM 752 N N . ALA A 1 93 ? 17.506 27.044 31.315 1.00 7.53 86 ALA A N 1
ATOM 753 C CA . ALA A 1 93 ? 18.464 26.254 32.084 1.00 8.14 86 ALA A CA 1
ATOM 754 C C . ALA A 1 93 ? 18.860 26.924 33.411 1.00 9.00 86 ALA A C 1
ATOM 755 O O . ALA A 1 93 ? 19.655 26.352 34.231 1.00 8.85 86 ALA A O 1
ATOM 757 N N . TYR A 1 94 ? 18.339 28.147 33.617 1.00 8.17 87 TYR A N 1
ATOM 758 C CA . TYR A 1 94 ? 18.546 28.917 34.891 1.00 7.84 87 TYR A CA 1
ATOM 759 C C . TYR A 1 94 ? 17.305 29.015 35.745 1.00 7.82 87 TYR A C 1
ATOM 760 O O . TYR A 1 94 ? 17.149 29.883 36.652 1.00 8.20 87 TYR A O 1
ATOM 769 N N . GLY A 1 95 ? 16.383 28.097 35.465 1.00 8.47 88 GLY A N 1
ATOM 770 C CA . GLY A 1 95 ? 15.287 27.852 36.326 1.00 8.50 88 GLY A CA 1
ATOM 771 C C . GLY A 1 95 ? 14.039 28.714 36.176 1.00 8.24 88 GLY A C 1
ATOM 772 O O . GLY A 1 95 ? 13.179 28.681 37.063 1.00 9.30 88 GLY A O 1
ATOM 773 N N . LEU A 1 96 ? 13.917 29.450 35.100 1.00 7.31 89 LEU A N 1
ATOM 774 C CA . LEU A 1 96 ? 12.678 30.198 34.871 1.00 7.43 89 LEU A CA 1
ATOM 775 C C . LEU A 1 96 ? 11.863 29.423 33.815 1.00 6.18 89 LEU A C 1
ATOM 776 O O . LEU A 1 96 ? 12.301 29.274 32.681 1.00 5.18 89 LEU A O 1
ATOM 781 N N . ASN A 1 97 ? 10.718 28.922 34.224 1.00 5.73 90 ASN A N 1
ATOM 782 C CA . ASN A 1 97 ? 9.908 27.991 33.439 1.00 6.19 90 ASN A CA 1
ATOM 783 C C . ASN A 1 97 ? 8.881 28.808 32.622 1.00 5.53 90 ASN A C 1
ATOM 784 O O . ASN A 1 97 ? 7.674 28.705 32.783 1.00 5.19 90 ASN A O 1
ATOM 789 N N . TYR A 1 98 ? 9.408 29.540 31.660 1.00 5.27 91 TYR A N 1
ATOM 790 C CA . TYR A 1 98 ? 8.582 30.407 30.838 1.00 5.44 91 TYR A CA 1
ATOM 791 C C . TYR A 1 98 ? 7.615 29.720 29.962 1.00 5.74 91 TYR A C 1
ATOM 792 O O . TYR A 1 98 ? 6.533 30.293 29.643 1.00 5.35 91 TYR A O 1
ATOM 801 N N . TYR A 1 99 ? 7.974 28.524 29.475 1.00 5.64 92 TYR A N 1
ATOM 802 C CA . TYR A 1 99 ? 7.074 27.731 28.631 1.00 6.12 92 TYR A CA 1
ATOM 803 C C . TYR A 1 99 ? 5.894 27.213 29.442 1.00 5.93 92 TYR A C 1
ATOM 804 O O . TYR A 1 99 ? 4.778 27.299 28.992 1.00 5.77 92 TYR A O 1
ATOM 813 N N . ARG A 1 100 ? 6.159 26.708 30.643 1.00 6.25 93 ARG A N 1
ATOM 814 C CA . ARG A 1 100 ? 5.083 26.246 31.520 1.00 7.01 93 ARG A CA 1
ATOM 815 C C . ARG A 1 100 ? 4.184 27.377 31.875 1.00 6.46 93 ARG A C 1
ATOM 816 O O . ARG A 1 100 ? 2.971 27.184 31.873 1.00 5.98 93 ARG A O 1
ATOM 824 N N . ALA A 1 101 ? 4.761 28.555 32.138 1.00 5.71 94 ALA A N 1
ATOM 825 C CA . ALA A 1 101 ? 3.983 29.744 32.494 1.00 6.33 94 ALA A CA 1
ATOM 826 C C . ALA A 1 101 ? 3.076 30.208 31.358 1.00 6.21 94 ALA A C 1
ATOM 827 O O . ALA A 1 101 ? 1.907 30.510 31.578 1.00 8.53 94 ALA A O 1
ATOM 829 N N . LEU A 1 102 ? 3.571 30.169 30.144 1.00 6.35 95 LEU A N 1
ATOM 830 C CA . LEU A 1 102 ? 2.797 30.530 28.944 1.00 6.72 95 LEU A CA 1
ATOM 831 C C . LEU A 1 102 ? 1.705 29.513 28.660 1.00 6.56 95 LEU A C 1
ATOM 832 O O . LEU A 1 102 ? 0.574 29.878 28.430 1.00 5.71 95 LEU A O 1
ATOM 837 N N . SER A 1 103 ? 2.095 28.237 28.648 1.00 6.25 96 SER A N 1
ATOM 838 C CA . SER A 1 103 ? 1.229 27.188 28.070 1.00 6.47 96 SER A CA 1
ATOM 839 C C . SER A 1 103 ? 0.229 26.610 29.047 1.00 7.38 96 SER A C 1
ATOM 840 O O . SER A 1 103 ? -0.875 26.298 28.651 1.00 6.73 96 SER A O 1
ATOM 843 N N . GLN A 1 104 ? 0.594 26.587 30.325 1.00 7.69 97 GLN A N 1
ATOM 844 C CA A GLN A 1 104 ? -0.289 26.022 31.325 0.50 8.96 97 GLN A CA 1
ATOM 845 C CA B GLN A 1 104 ? -0.250 26.012 31.364 0.50 8.34 97 GLN A CA 1
ATOM 846 C C . GLN A 1 104 ? -0.921 27.084 32.217 1.00 8.12 97 GLN A C 1
ATOM 847 O O . GLN A 1 104 ? -2.145 27.154 32.280 1.00 8.68 97 GLN A O 1
ATOM 858 N N . GLU A 1 105 ? -0.126 27.967 32.810 1.00 6.51 98 GLU A N 1
ATOM 859 C CA . GLU A 1 105 ? -0.676 28.888 33.783 1.00 6.93 98 GLU A CA 1
ATOM 860 C C . GLU A 1 105 ? -1.481 30.041 33.166 1.00 6.46 98 GLU A C 1
ATOM 861 O O . GLU A 1 105 ? -2.603 30.356 33.594 1.00 6.26 98 GLU A O 1
ATOM 867 N N . LEU A 1 106 ? -0.911 30.689 32.156 1.00 6.33 99 LEU A N 1
ATOM 868 C CA . LEU A 1 106 ? -1.546 31.895 31.607 1.00 6.93 99 LEU A CA 1
ATOM 869 C C . LEU A 1 106 ? -3.004 31.571 31.140 1.00 6.74 99 LEU A C 1
ATOM 870 O O . LEU A 1 106 ? -3.939 32.348 31.462 1.00 6.29 99 LEU A O 1
ATOM 875 N N . PRO A 1 107 ? -3.214 30.425 30.388 1.00 7.20 100 PRO A N 1
ATOM 876 C CA . PRO A 1 107 ? -4.601 30.244 29.966 1.00 7.71 100 PRO A CA 1
ATOM 877 C C . PRO A 1 107 ? -5.532 30.043 31.140 1.00 8.76 100 PRO A C 1
ATOM 878 O O . PRO A 1 107 ? -6.707 30.426 31.028 1.00 9.23 100 PRO A O 1
ATOM 882 N N . GLN A 1 108 ? -5.062 29.426 32.215 1.00 9.71 101 GLN A N 1
ATOM 883 C CA . GLN A 1 108 ? -5.925 29.242 33.363 1.00 11.73 101 GLN A CA 1
ATOM 884 C C . GLN A 1 108 ? -6.242 30.522 34.089 1.00 10.69 101 GLN A C 1
ATOM 885 O O . GLN A 1 108 ? -7.388 30.730 34.501 1.00 9.45 101 GLN A O 1
ATOM 891 N N . VAL A 1 109 ? -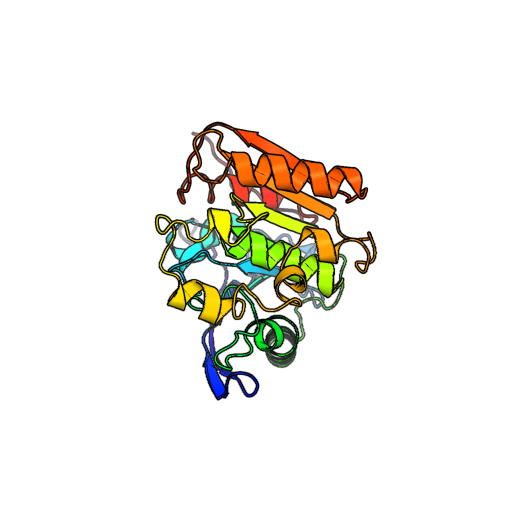5.252 31.392 34.203 1.00 9.46 102 VAL A N 1
ATOM 892 C CA . VAL A 1 109 ? -5.438 32.745 34.744 1.00 9.28 102 VAL A CA 1
ATOM 893 C C . VAL A 1 109 ? -6.453 33.541 33.958 1.00 9.03 102 VAL A C 1
ATOM 894 O O . VAL A 1 109 ? -7.401 34.154 34.547 1.00 8.15 102 VAL A O 1
ATOM 898 N N . LEU A 1 110 ? -6.330 33.526 32.644 1.00 9.15 103 LEU A N 1
ATOM 899 C CA . LEU A 1 110 ? -7.186 34.316 31.833 1.00 9.37 103 LEU A CA 1
ATOM 900 C C . LEU A 1 110 ? -8.608 33.770 31.910 1.00 9.77 103 LEU A C 1
ATOM 901 O O . LEU A 1 110 ? -9.561 34.563 31.876 1.00 10.47 103 LEU A O 1
ATOM 906 N N . ALA A 1 111 ? -8.749 32.458 31.955 1.00 9.97 104 ALA A N 1
ATOM 907 C CA . ALA A 1 111 ? -10.100 31.884 31.945 1.00 12.10 104 ALA A CA 1
ATOM 908 C C . ALA A 1 111 ? -10.769 32.225 33.205 1.00 12.76 104 ALA A C 1
ATOM 909 O O . ALA A 1 111 ? -11.970 32.474 33.161 1.00 12.90 104 ALA A O 1
ATOM 911 N N . ALA A 1 112 ? -9.982 32.273 34.295 1.00 14.22 105 ALA A N 1
ATOM 912 C CA . ALA A 1 112 ? -10.491 32.492 35.670 1.00 15.42 105 ALA A CA 1
ATOM 913 C C . ALA A 1 112 ? -10.945 33.931 35.687 1.00 16.68 105 ALA A C 1
ATOM 914 O O . ALA A 1 112 ? -12.065 34.201 36.176 1.00 16.58 105 ALA A O 1
ATOM 916 N N . PHE A 1 113 ? -10.127 34.875 35.129 1.00 14.72 106 PHE A N 1
ATOM 917 C CA . PHE A 1 113 ? -10.638 36.252 35.036 1.00 14.59 106 PHE A CA 1
ATOM 918 C C . PHE A 1 113 ? -11.737 36.404 34.050 1.00 13.74 106 PHE A C 1
ATOM 919 O O . PHE A 1 113 ? -12.678 37.209 34.257 1.00 16.03 106 PHE A O 1
ATOM 927 N N . PHE A 1 114 ? -11.649 35.704 32.942 1.00 13.34 107 PHE A N 1
ATOM 928 C CA . PHE A 1 114 ? -12.522 36.053 31.758 1.00 12.57 107 PHE A CA 1
ATOM 929 C C . PHE A 1 114 ? -13.269 34.795 31.172 1.00 14.49 107 PHE A C 1
ATOM 930 O O . PHE A 1 114 ? -12.971 34.270 30.038 1.00 13.71 107 PHE A O 1
ATOM 938 N N . PRO A 1 115 ? -14.247 34.309 31.927 1.00 14.97 108 PRO A N 1
ATOM 939 C CA . PRO A 1 115 ? -14.982 33.109 31.496 1.00 15.91 108 PRO A CA 1
ATOM 940 C C . PRO A 1 115 ? -15.647 33.270 30.113 1.00 16.73 108 PRO A C 1
ATOM 941 O O . PRO A 1 115 ? -15.962 32.257 29.421 1.00 19.40 108 PRO A O 1
ATOM 945 N N . ASN A 1 116 ? -15.895 34.473 29.646 1.00 15.00 109 ASN A N 1
ATOM 946 C CA . ASN A 1 116 ? -16.527 34.547 28.323 1.00 14.00 109 ASN A CA 1
ATOM 947 C C . ASN A 1 116 ? -15.591 34.408 27.080 1.00 16.13 109 ASN A C 1
ATOM 948 O O . ASN A 1 116 ? -16.099 34.351 25.953 1.00 13.43 109 ASN A O 1
ATOM 953 N N . MET A 1 117 ? -14.286 34.381 27.301 1.00 13.35 110 MET A N 1
ATOM 954 C CA . MET A 1 117 ? -13.352 34.019 26.193 1.00 13.35 110 MET A CA 1
ATOM 955 C C . MET A 1 117 ? -13.651 32.501 25.821 1.00 12.05 110 MET A C 1
ATOM 956 O O . MET A 1 117 ? -13.909 31.655 26.699 1.00 13.83 110 MET A O 1
ATOM 961 N N . THR A 1 118 ? -13.510 32.183 24.579 1.00 10.68 111 THR A N 1
ATOM 962 C CA . THR A 1 118 ? -13.571 30.785 24.093 1.00 11.81 111 THR A CA 1
ATOM 963 C C . THR A 1 118 ? -12.595 29.851 24.805 1.00 11.68 111 THR A C 1
ATOM 964 O O . THR A 1 118 ? -11.507 30.234 25.245 1.00 10.75 111 THR A O 1
ATOM 968 N N . GLN A 1 119 ? -13.041 28.612 24.896 1.00 11.05 112 GLN A N 1
ATOM 969 C CA . GLN A 1 119 ? -12.223 27.507 25.240 1.00 12.11 112 GLN A CA 1
ATOM 970 C C . GLN A 1 119 ? -12.069 26.522 24.103 1.00 11.21 112 GLN A C 1
ATOM 971 O O . GLN A 1 119 ? -11.520 25.465 24.339 1.00 10.48 112 GLN A O 1
ATOM 977 N N . LYS A 1 120 ? -12.483 26.895 22.907 1.00 10.33 113 LYS A N 1
ATOM 978 C CA . LYS A 1 120 ? -12.458 26.053 21.697 1.00 11.56 113 LYS A CA 1
ATOM 979 C C . LYS A 1 120 ? -11.224 26.263 20.811 1.00 10.67 113 LYS A C 1
ATOM 980 O O . LYS A 1 120 ? -10.903 27.395 20.429 1.00 9.34 113 LYS A O 1
ATOM 986 N N . ARG A 1 121 ? -10.611 25.167 20.387 1.00 9.28 114 ARG A N 1
ATOM 987 C CA . ARG A 1 121 ? -9.534 25.233 19.437 1.00 8.91 114 ARG A CA 1
ATOM 988 C C . ARG A 1 121 ? -9.835 26.000 18.143 1.00 9.30 114 ARG A C 1
ATOM 989 O O . ARG A 1 121 ? -8.977 26.740 17.636 1.00 8.27 114 ARG A O 1
ATOM 997 N N . GLU A 1 122 ? -11.089 25.845 17.635 1.00 9.25 115 GLU A N 1
ATOM 998 C CA . GLU A 1 122 ? -11.500 26.440 16.370 1.00 11.11 115 GLU A CA 1
ATOM 999 C C . GLU A 1 122 ? -11.555 27.975 16.437 1.00 9.17 115 GLU A C 1
ATOM 1000 O O . GLU A 1 122 ? -11.627 28.578 15.412 1.00 8.71 115 GLU A O 1
ATOM 1006 N N . LYS A 1 123 ? -11.542 28.517 17.667 1.00 9.52 116 LYS A N 1
ATOM 1007 C CA . LYS A 1 123 ? -11.577 29.963 17.925 1.00 9.10 116 LYS A CA 1
ATOM 1008 C C . LYS A 1 123 ? -10.326 30.494 18.708 1.00 8.43 116 LYS A C 1
ATOM 1009 O O . LYS A 1 123 ? -10.376 31.658 19.192 1.00 7.12 116 LYS A O 1
ATOM 1015 N N . THR A 1 124 ? -9.264 29.688 18.751 1.00 7.50 117 THR A N 1
ATOM 1016 C CA . THR A 1 124 ? -8.004 29.991 19.514 1.00 7.48 117 THR A CA 1
ATOM 1017 C C . THR A 1 124 ? -6.863 29.966 18.540 1.00 6.64 117 THR A C 1
ATOM 1018 O O . THR A 1 124 ? -6.637 28.974 17.843 1.00 6.52 117 THR A O 1
ATOM 1022 N N . PHE A 1 125 ? -6.122 31.084 18.495 1.00 5.78 118 PHE A N 1
ATOM 1023 C CA . PHE A 1 125 ? -5.054 31.342 17.540 1.00 5.25 118 PHE A CA 1
ATOM 1024 C C . PHE A 1 125 ? -3.814 31.907 18.200 1.00 5.14 118 PHE A C 1
ATOM 1025 O O . PHE A 1 125 ? -3.932 32.517 19.272 1.00 5.02 118 PHE A O 1
ATOM 1033 N N . VAL A 1 126 ? -2.657 31.695 17.585 1.00 4.74 119 VAL A N 1
ATOM 1034 C CA . VAL A 1 126 ? -1.369 32.267 18.050 1.00 4.59 119 VAL A CA 1
ATOM 1035 C C . VAL A 1 126 ? -0.540 32.844 16.928 1.00 4.49 119 VAL A C 1
ATOM 1036 O O . VAL A 1 126 ? -0.513 32.277 15.779 1.00 4.48 119 VAL A O 1
ATOM 1040 N N . ALA A 1 127 ? 0.209 33.917 17.165 1.00 4.09 120 ALA A N 1
ATOM 1041 C CA . ALA A 1 127 ? 1.154 34.414 16.165 1.00 4.42 120 ALA A CA 1
ATOM 1042 C C . ALA A 1 127 ? 2.237 35.130 16.892 1.00 4.86 120 ALA A C 1
ATOM 1043 O O . ALA A 1 127 ? 2.013 35.599 18.000 1.00 5.13 120 ALA A O 1
ATOM 1045 N N . GLY A 1 128 ? 3.365 35.310 16.246 1.00 5.02 121 GLY A N 1
ATOM 1046 C CA . GLY A 1 128 ? 4.428 36.101 16.819 1.00 4.85 121 GLY A CA 1
ATOM 1047 C C . GLY A 1 128 ? 5.485 36.459 15.837 1.00 4.83 121 GLY A C 1
ATOM 1048 O O . GLY A 1 128 ? 5.564 35.906 14.769 1.00 4.44 121 GLY A O 1
ATOM 1049 N N . LEU A 1 129 ? 6.280 37.439 16.185 1.00 4.83 122 LEU A N 1
ATOM 1050 C CA . LEU A 1 129 ? 7.358 37.865 15.309 1.00 5.23 122 LEU A CA 1
ATOM 1051 C C . LEU A 1 129 ? 8.743 37.514 15.947 1.00 6.43 122 LEU A C 1
ATOM 1052 O O . LEU A 1 129 ? 8.886 37.535 17.153 1.00 5.88 122 LEU A O 1
ATOM 1057 N N . SER A 1 130 ? 9.733 37.243 15.106 1.00 7.01 123 SER A N 1
ATOM 1058 C CA . SER A 1 130 ? 11.094 36.964 15.504 1.00 9.11 123 SER A CA 1
ATOM 1059 C C . SER A 1 130 ? 11.152 35.765 16.574 1.00 8.31 123 SER A C 1
ATOM 1060 O O . SER A 1 130 ? 10.678 34.606 16.303 1.00 10.05 123 SER A O 1
ATOM 1063 N N . MET A 1 131 ? 11.750 35.956 17.774 1.00 6.09 124 MET A N 1
ATOM 1064 C CA . MET A 1 131 ? 11.600 35.002 18.885 1.00 4.58 124 MET A CA 1
ATOM 1065 C C . MET A 1 131 ? 10.200 34.544 19.124 1.00 4.52 124 MET A C 1
ATOM 1066 O O . MET A 1 131 ? 9.947 33.419 19.555 1.00 5.16 124 MET A O 1
ATOM 1071 N N . GLY A 1 132 ? 9.217 35.451 18.948 1.00 4.51 125 GLY A N 1
ATOM 1072 C CA . GLY A 1 132 ? 7.843 35.138 19.058 1.00 4.33 125 GLY A CA 1
ATOM 1073 C C . GLY A 1 132 ? 7.268 34.259 17.950 1.00 4.68 125 GLY A C 1
ATOM 1074 O O . GLY A 1 132 ? 6.319 33.527 18.184 1.00 5.06 125 GLY A O 1
ATOM 1075 N N . GLY A 1 133 ? 7.911 34.188 16.796 1.00 4.60 126 GLY A N 1
ATOM 1076 C CA . GLY A 1 133 ? 7.527 33.268 15.772 1.00 5.12 126 GLY A CA 1
ATOM 1077 C C . GLY A 1 133 ? 7.974 31.889 16.190 1.00 5.09 126 GLY A C 1
ATOM 1078 O O . GLY A 1 133 ? 7.249 30.925 15.983 1.00 5.42 126 GLY A O 1
ATOM 1079 N N . TYR A 1 134 ? 9.182 31.765 16.753 1.00 5.12 127 TYR A N 1
ATOM 1080 C CA . TYR A 1 134 ? 9.615 30.477 17.289 1.00 5.25 127 TYR A CA 1
ATOM 1081 C C . TYR A 1 134 ? 8.590 30.047 18.376 1.00 5.34 127 TYR A C 1
ATOM 1082 O O . TYR A 1 134 ? 8.127 28.912 18.406 1.00 5.25 127 TYR A O 1
ATOM 1091 N N . GLY A 1 135 ? 8.239 30.966 19.306 1.00 5.01 128 GLY A N 1
ATOM 1092 C CA . GLY A 1 135 ? 7.369 30.664 20.392 1.00 4.56 128 GLY A CA 1
ATOM 1093 C C . GLY A 1 135 ? 6.006 30.220 19.930 1.00 4.48 128 GLY A C 1
ATOM 1094 O O . GLY A 1 135 ? 5.414 29.286 20.471 1.00 3.83 128 GLY A O 1
ATOM 1095 N N . ALA A 1 136 ? 5.494 30.929 18.882 1.00 4.31 129 ALA A N 1
ATOM 1096 C CA . ALA A 1 136 ? 4.171 30.605 18.363 1.00 4.58 129 ALA A CA 1
ATOM 1097 C C . ALA A 1 136 ? 4.149 29.213 17.772 1.00 4.74 129 ALA A C 1
ATOM 1098 O O . ALA A 1 136 ? 3.243 28.426 18.134 1.00 4.63 129 ALA A O 1
ATOM 1100 N N . PHE A 1 137 ? 5.162 28.856 16.985 1.00 4.96 130 PHE A N 1
ATOM 1101 C CA . PHE A 1 137 ? 5.157 27.534 16.397 1.00 5.22 130 PHE A CA 1
ATOM 1102 C C . PHE A 1 137 ? 5.408 26.448 17.460 1.00 4.89 130 PHE A C 1
ATOM 1103 O O . PHE A 1 137 ? 4.780 25.396 17.426 1.00 4.92 130 PHE A O 1
ATOM 1111 N N . LYS A 1 138 ? 6.303 26.692 18.374 1.00 4.86 131 LYS A N 1
ATOM 1112 C CA . LYS A 1 138 ? 6.582 25.743 19.461 1.00 5.21 131 LYS A CA 1
ATOM 1113 C C . LYS A 1 138 ? 5.316 25.428 20.261 1.00 5.48 131 LYS A C 1
ATOM 1114 O O . LYS A 1 138 ? 4.921 24.228 20.444 1.00 5.69 131 LYS A O 1
ATOM 1120 N N . TRP A 1 139 ? 4.651 26.508 20.709 1.00 5.13 132 TRP A N 1
ATOM 1121 C CA . TRP A 1 139 ? 3.433 26.333 21.488 1.00 5.13 132 TRP A CA 1
ATOM 1122 C C . TRP A 1 139 ? 2.348 25.578 20.703 1.00 5.66 132 TRP A C 1
ATOM 1123 O O . TRP A 1 139 ? 1.683 24.695 21.255 1.00 5.26 132 TRP A O 1
ATOM 1134 N N . ALA A 1 140 ? 2.207 25.934 19.425 1.00 5.83 133 ALA A N 1
ATOM 1135 C CA . ALA A 1 140 ? 1.174 25.265 18.614 1.00 5.91 133 ALA A CA 1
ATOM 1136 C C . ALA A 1 140 ? 1.537 23.802 18.344 1.00 6.84 133 ALA A C 1
ATOM 1137 O O . ALA A 1 140 ? 0.621 22.934 18.411 1.00 7.56 133 ALA A O 1
ATOM 1139 N N . LEU A 1 141 ? 2.806 23.517 18.091 1.00 7.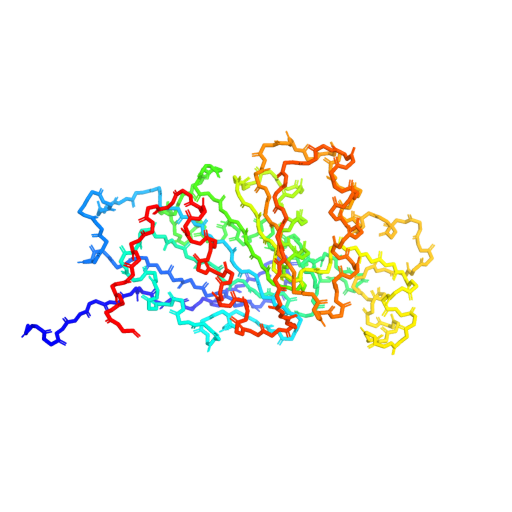00 134 LEU A N 1
ATOM 1140 C CA . LEU A 1 141 ? 3.200 22.111 17.873 1.00 8.35 134 LEU A CA 1
ATOM 1141 C C . LEU A 1 141 ? 3.039 21.228 19.088 1.00 8.84 134 LEU A C 1
ATOM 1142 O O . LEU A 1 141 ? 2.591 20.067 18.959 1.00 9.67 134 LEU A O 1
ATOM 1147 N N . LYS A 1 142 ? 3.410 21.767 20.260 1.00 8.79 135 LYS A N 1
ATOM 1148 C CA . LYS A 1 142 ? 3.341 21.021 21.476 1.00 9.88 135 LYS A CA 1
ATOM 1149 C C . LYS A 1 142 ? 2.017 20.905 22.073 1.00 9.77 135 LYS A C 1
ATOM 1150 O O . LYS A 1 142 ? 1.683 19.823 22.629 1.00 9.80 135 LYS A O 1
ATOM 1156 N N . SER A 1 143 ? 1.190 21.942 21.992 1.00 8.70 136 SER A N 1
ATOM 1157 C CA . SER A 1 143 ? -0.037 21.937 22.792 1.00 9.57 136 SER A CA 1
ATOM 1158 C C . SER A 1 143 ? -1.239 21.443 22.074 1.00 10.06 136 SER A C 1
ATOM 1159 O O . SER A 1 143 ? -2.178 21.061 22.752 1.00 10.68 136 SER A O 1
ATOM 1162 N N . ASN A 1 144 ? -1.264 21.495 20.744 1.00 10.21 137 ASN A N 1
ATOM 1163 C CA . ASN A 1 144 ? -2.511 21.306 19.996 1.00 11.74 137 ASN A CA 1
ATOM 1164 C C . ASN A 1 144 ? -3.717 22.197 20.458 1.00 11.25 137 ASN A C 1
ATOM 1165 O O . ASN A 1 144 ? -4.902 21.870 20.254 1.00 10.91 137 ASN A O 1
ATOM 1170 N N . ARG A 1 145 ? -3.406 23.342 21.059 1.00 9.44 138 ARG A N 1
ATOM 1171 C CA . ARG A 1 145 ? -4.457 24.251 21.578 1.00 8.60 138 ARG A CA 1
ATOM 1172 C C . ARG A 1 145 ? -5.063 25.141 20.453 1.00 7.16 138 ARG A C 1
ATOM 1173 O O . ARG A 1 145 ? -6.169 25.711 20.619 1.00 7.38 138 ARG A O 1
ATOM 1181 N N . PHE A 1 146 ? -4.328 25.328 19.385 1.00 6.05 139 PHE A N 1
ATOM 1182 C CA . PHE A 1 146 ? -4.667 26.298 18.354 1.00 5.85 139 PHE A CA 1
ATOM 1183 C C . PHE A 1 146 ? -5.090 25.721 17.034 1.00 6.03 139 PHE A C 1
ATOM 1184 O O . PHE A 1 146 ? -4.568 24.658 16.633 1.00 6.29 139 PHE A O 1
ATOM 1192 N N . SER A 1 147 ? -6.072 26.381 16.402 1.00 6.24 140 SER A N 1
ATOM 1193 C CA . SER A 1 147 ? -6.419 26.046 15.044 1.00 6.98 140 SER A CA 1
ATOM 1194 C C . SER A 1 147 ? -5.474 26.664 13.997 1.00 7.60 140 SER A C 1
ATOM 1195 O O . SER A 1 147 ? -5.316 26.095 12.875 1.00 7.38 140 SER A O 1
ATOM 1198 N N . TYR A 1 148 ? -4.915 27.870 14.307 1.00 6.52 141 TYR A N 1
ATOM 1199 C CA . TYR A 1 148 ? -4.099 28.645 13.385 1.00 6.80 141 TYR A CA 1
ATOM 1200 C C . TYR A 1 148 ? -2.906 29.178 14.152 1.00 6.13 141 TYR A C 1
ATOM 1201 O O . TYR A 1 148 ? -3.080 29.599 15.286 1.00 5.37 141 TYR A O 1
ATOM 1210 N N . ALA A 1 149 ? -1.752 29.136 13.522 1.00 5.54 142 ALA A N 1
ATOM 1211 C CA . ALA A 1 149 ? -0.530 29.625 14.102 1.00 5.83 142 ALA A CA 1
ATOM 1212 C C . ALA A 1 149 ? 0.311 30.319 13.067 1.00 5.67 142 ALA A C 1
ATOM 1213 O O . ALA A 1 149 ? 0.475 29.775 11.928 1.00 5.97 142 ALA A O 1
ATOM 1215 N N . ALA A 1 150 ? 0.963 31.417 13.442 1.00 5.09 143 ALA A N 1
ATOM 1216 C CA . ALA A 1 150 ? 1.697 32.253 12.446 1.00 5.06 143 ALA A CA 1
ATOM 1217 C C . ALA A 1 150 ? 2.995 32.753 13.006 1.00 5.05 143 ALA A C 1
ATOM 1218 O O . ALA A 1 150 ? 3.093 33.118 14.195 1.00 4.60 143 ALA A O 1
ATOM 1220 N N . SER A 1 151 ? 3.997 32.726 12.117 1.00 4.93 144 SER A N 1
ATOM 1221 C CA . SER A 1 151 ? 5.300 33.225 12.406 1.00 4.81 144 SER A CA 1
ATOM 1222 C C . SER A 1 151 ? 5.710 34.289 11.432 1.00 5.02 144 SER A C 1
ATOM 1223 O O . SER A 1 151 ? 5.761 34.050 10.211 1.00 5.21 144 SER A O 1
ATOM 1226 N N . PHE A 1 152 ? 6.127 35.466 11.953 1.00 5.32 145 PHE A N 1
ATOM 1227 C CA . PHE A 1 152 ? 6.624 36.570 11.126 1.00 5.22 145 PHE A CA 1
ATOM 1228 C C . PHE A 1 152 ? 8.109 36.816 11.378 1.00 5.16 145 PHE A C 1
ATOM 1229 O O . PHE A 1 152 ? 8.516 37.124 12.495 1.00 4.75 145 PHE A O 1
ATOM 1237 N N . SER A 1 153 ? 8.916 36.500 10.395 1.00 5.06 146 SER A N 1
ATOM 1238 C CA . SER A 1 153 ? 10.366 36.630 10.512 1.00 5.48 146 SER A CA 1
ATOM 1239 C C . SER A 1 153 ? 10.915 35.829 11.715 1.00 5.60 146 SER A C 1
ATOM 1240 O O . SER A 1 153 ? 11.763 36.310 12.435 1.00 5.47 146 SER A O 1
ATOM 1243 N N . GLY A 1 154 ? 10.435 34.599 11.877 1.00 5.38 147 GLY A N 1
ATOM 1244 C CA . GLY A 1 154 ? 10.678 33.828 13.053 1.00 5.98 147 GLY A CA 1
ATOM 1245 C C . GLY A 1 154 ? 12.053 33.206 13.015 1.00 6.47 147 GLY A C 1
ATOM 1246 O O . GLY A 1 154 ? 12.544 32.833 11.973 1.00 6.88 147 GLY A O 1
ATOM 1247 N N . ALA A 1 155 ? 12.622 32.913 14.174 1.00 7.57 148 ALA A N 1
ATOM 1248 C CA . ALA A 1 155 ? 13.895 32.174 14.257 1.00 7.95 148 ALA A CA 1
ATOM 1249 C C . ALA A 1 155 ? 13.563 30.695 14.260 1.00 8.35 148 ALA A C 1
ATOM 1250 O O . ALA A 1 155 ? 13.498 30.055 15.304 1.00 8.64 148 ALA A O 1
ATOM 1252 N N . LEU A 1 156 ? 13.204 30.158 13.116 1.00 7.84 149 LEU A N 1
ATOM 1253 C CA . LEU A 1 156 ? 12.509 28.895 13.066 1.00 8.44 149 LEU A CA 1
ATOM 1254 C C . LEU A 1 156 ? 13.491 27.699 12.950 1.00 9.35 149 LEU A C 1
ATOM 1255 O O . LEU A 1 156 ? 13.072 26.577 13.110 1.00 8.40 149 LEU A O 1
ATOM 1260 N N . ASP A 1 157 ? 14.732 27.993 12.665 1.00 10.74 150 ASP A N 1
ATOM 1261 C CA . ASP A 1 157 ? 15.842 26.946 12.659 1.00 13.54 150 ASP A CA 1
ATOM 1262 C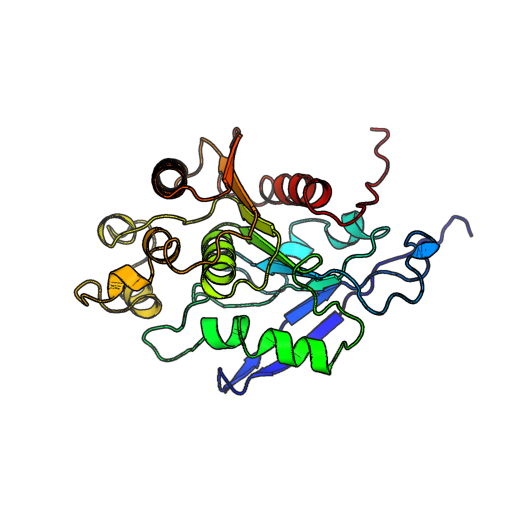 C . ASP A 1 157 ? 17.059 27.475 13.400 1.00 17.10 150 ASP A C 1
ATOM 1263 O O . ASP A 1 157 ? 17.470 28.653 13.173 1.00 20.16 150 ASP A O 1
ATOM 1268 N N . PHE A 1 158 ? 17.741 26.675 14.225 1.00 17.88 151 PHE A N 1
ATOM 1269 C CA . PHE A 1 158 ? 19.055 27.263 14.660 1.00 18.16 151 PHE A CA 1
ATOM 1270 C C . PHE A 1 158 ? 19.928 26.176 15.121 1.00 15.46 151 PHE A C 1
ATOM 1271 O O . PHE A 1 158 ? 19.468 25.021 15.216 1.00 15.24 151 PHE A O 1
ATOM 1279 N N . SER A 1 159 ? 21.201 26.523 15.256 1.00 17.41 152 SER A N 1
ATOM 1280 C CA . SER A 1 159 ? 22.204 25.587 15.912 1.00 20.28 152 SER A CA 1
ATOM 1281 C C . SER A 1 159 ? 23.192 26.377 16.655 1.00 19.47 152 SER A C 1
ATOM 1282 O O . SER A 1 159 ? 23.337 27.625 16.405 1.00 20.93 152 SER A O 1
ATOM 1285 N N . PRO A 1 160 ? 23.980 25.678 17.483 1.00 20.00 153 PRO A N 1
ATOM 1286 C CA . PRO A 1 160 ? 25.103 26.356 18.061 1.00 24.63 153 PRO A CA 1
ATOM 1287 C C . PRO A 1 160 ? 25.873 27.111 17.035 1.00 21.70 153 PRO A C 1
ATOM 1288 O O . PRO A 1 160 ? 26.286 28.187 17.325 1.00 24.24 153 PRO A O 1
ATOM 1292 N N . GLU A 1 161 ? 25.999 26.564 15.839 1.00 25.46 154 GLU A N 1
ATOM 1293 C CA . GLU A 1 161 ? 26.972 27.105 14.893 1.00 31.24 154 GLU A CA 1
ATOM 1294 C C . GLU A 1 161 ? 26.500 28.497 14.574 1.00 30.62 154 GLU A C 1
ATOM 1295 O O . GLU A 1 161 ? 27.258 29.435 14.669 1.00 35.46 154 GLU A O 1
ATOM 1301 N N . THR A 1 162 ? 25.212 28.624 14.310 1.00 27.74 155 THR A N 1
ATOM 1302 C CA . THR A 1 162 ? 24.592 29.897 13.931 1.00 31.44 155 THR A CA 1
ATOM 1303 C C . THR A 1 162 ? 24.261 30.858 15.052 1.00 34.32 155 THR A C 1
ATOM 1304 O O . THR A 1 162 ? 24.293 32.076 14.823 1.00 37.52 155 THR A O 1
ATOM 1308 N N . ASN A 1 163 ? 23.868 30.370 16.206 1.00 30.29 156 ASN A N 1
ATOM 1309 C CA . ASN A 1 163 ? 23.557 31.243 17.329 1.00 32.95 156 ASN A CA 1
ATOM 1310 C C . ASN A 1 163 ? 24.831 32.029 17.709 1.00 33.75 156 ASN A C 1
ATOM 1311 O O . ASN A 1 163 ? 24.767 33.180 18.053 1.00 31.42 156 ASN A O 1
ATOM 1316 N N . LEU A 1 164 ? 25.974 31.353 17.634 1.00 33.57 157 LEU A N 1
ATOM 1317 C CA . LEU A 1 164 ? 27.179 31.683 18.313 1.00 35.76 157 LEU A CA 1
ATOM 1318 C C . LEU A 1 164 ? 28.290 30.742 17.775 1.00 45.65 157 LEU A C 1
ATOM 1319 O O . LEU A 1 164 ? 28.317 29.658 18.192 1.00 45.91 157 LEU A O 1
ATOM 1324 N N . GLU A 1 165 ? 29.138 31.048 16.776 1.00 51.34 158 GLU A N 1
ATOM 1325 C CA . GLU A 1 165 ? 29.555 32.340 16.249 1.00 52.37 158 GLU A CA 1
ATOM 1326 C C . GLU A 1 165 ? 28.818 33.503 16.821 1.00 57.98 158 GLU A C 1
ATOM 1327 O O . GLU A 1 165 ? 27.697 33.668 16.586 1.00 64.91 158 GLU A O 1
ATOM 1329 N N . GLY A 1 166 ? 29.565 34.360 17.457 1.00 50.75 159 GLY A N 1
ATOM 1330 C CA . GLY A 1 166 ? 29.089 35.413 18.332 1.00 56.68 159 GLY A CA 1
ATOM 1331 C C . GLY A 1 166 ? 28.679 36.722 17.707 1.00 52.11 159 GLY A C 1
ATOM 1332 O O . GLY A 1 166 ? 29.021 37.749 18.217 1.00 47.42 159 GLY A O 1
ATOM 1333 N N . ASN A 1 167 ? 27.928 36.642 16.616 1.00 49.70 160 ASN A N 1
ATOM 1334 C CA . ASN A 1 167 ? 27.216 37.758 15.996 1.00 47.87 160 ASN A CA 1
ATOM 1335 C C . ASN A 1 167 ? 25.771 37.984 16.496 1.00 44.79 160 ASN A C 1
ATOM 1336 O O . ASN A 1 167 ? 25.175 39.010 16.220 1.00 42.81 160 ASN A O 1
ATOM 1338 N N . LEU A 1 168 ? 25.227 36.979 17.158 1.00 38.26 161 LEU A N 1
ATOM 1339 C CA . LEU A 1 168 ? 23.815 36.949 17.583 1.00 37.75 161 LEU A CA 1
ATOM 1340 C C . LEU A 1 168 ? 23.668 36.881 19.124 1.00 36.08 161 LEU A C 1
ATOM 1341 O O 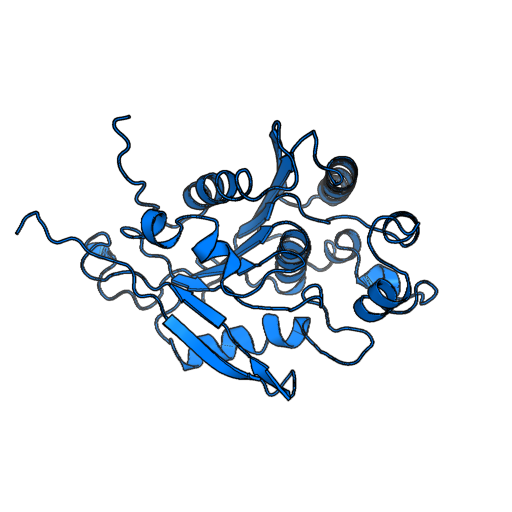. LEU A 1 168 ? 22.662 36.403 19.586 1.00 36.55 161 LEU A O 1
ATOM 1346 N N . GLY A 1 169 ? 24.666 37.351 19.890 1.00 36.03 162 GLY A N 1
ATOM 1347 C CA . GLY A 1 169 ? 24.630 37.348 21.407 1.00 36.14 162 GLY A CA 1
ATOM 1348 C C . GLY A 1 169 ? 25.661 36.351 21.941 1.00 27.05 162 GLY A C 1
ATOM 1349 O O . GLY A 1 169 ? 26.121 35.471 21.200 1.00 29.01 162 GLY A O 1
ATOM 1350 N N . GLU A 1 170 ? 26.018 36.388 23.214 1.00 23.78 163 GLU A N 1
ATOM 1351 C CA A GLU A 1 170 ? 27.129 35.504 23.519 0.50 19.30 163 GLU A CA 1
ATOM 1352 C CA B GLU A 1 170 ? 27.114 35.589 23.768 0.50 20.90 163 GLU A CA 1
ATOM 1353 C C . GLU A 1 170 ? 26.713 34.178 24.078 1.00 17.80 163 GLU A C 1
ATOM 1354 O O . GLU A 1 170 ? 25.517 33.874 24.312 1.00 14.36 163 GLU A O 1
ATOM 1365 N N . LEU A 1 171 ? 27.712 33.321 24.130 1.00 13.54 164 LEU A N 1
ATOM 1366 C CA . LEU A 1 171 ? 27.483 31.947 24.569 1.00 14.38 164 LEU A CA 1
ATOM 1367 C C . LEU A 1 171 ? 26.708 31.744 25.870 1.00 12.08 164 LEU A C 1
ATOM 1368 O O . LEU A 1 171 ? 25.826 30.920 25.938 1.00 11.20 164 LEU A O 1
ATOM 1373 N N . ALA A 1 172 ? 27.048 32.498 26.891 1.00 9.96 165 ALA A N 1
ATOM 1374 C CA . ALA A 1 172 ? 26.405 32.348 28.138 1.00 9.85 165 ALA A CA 1
ATOM 1375 C C . ALA A 1 172 ? 24.924 32.642 28.090 1.00 8.50 165 ALA A C 1
ATOM 1376 O O . ALA A 1 172 ? 24.119 31.977 28.757 1.00 8.90 165 ALA A O 1
ATOM 1378 N N . TYR A 1 173 ? 24.572 33.652 27.321 1.00 8.12 166 TYR A N 1
ATOM 1379 C CA . TYR A 1 173 ? 23.154 33.941 27.059 1.00 7.89 166 TYR A CA 1
ATOM 1380 C C . TYR A 1 173 ? 22.405 32.726 26.420 1.00 8.04 166 TYR A C 1
ATOM 1381 O O . TYR A 1 173 ? 21.401 32.230 26.938 1.00 7.70 166 TYR A O 1
ATOM 1390 N N . TRP A 1 174 ? 22.942 32.208 25.336 1.00 7.12 167 TRP A N 1
ATOM 1391 C CA . TRP A 1 174 ? 22.254 31.177 24.593 1.00 7.45 167 TRP A CA 1
ATOM 1392 C C . TRP A 1 174 ? 22.166 29.902 25.328 1.00 7.15 167 TRP A C 1
ATOM 1393 O O . TRP A 1 174 ? 21.164 29.246 25.281 1.00 7.29 167 TRP A O 1
ATOM 1404 N N . GLN A 1 175 ? 23.220 29.549 26.044 1.00 7.79 168 GLN A N 1
ATOM 1405 C CA . GLN A 1 175 ? 23.230 28.362 26.887 1.00 8.01 168 GLN A CA 1
ATOM 1406 C C . GLN A 1 175 ? 22.378 28.553 28.115 1.00 7.65 168 GLN A C 1
ATOM 1407 O O . GLN A 1 175 ? 21.857 27.593 28.643 1.00 7.16 168 GLN A O 1
ATOM 1413 N N . GLY A 1 176 ? 22.125 29.806 28.520 1.00 7.27 169 GLY A N 1
ATOM 1414 C CA . GLY A 1 176 ? 21.214 29.988 29.640 1.00 6.78 169 GLY A CA 1
ATOM 1415 C C . GLY A 1 176 ? 19.809 29.647 29.180 1.00 6.42 169 GLY A C 1
ATOM 1416 O O . GLY A 1 176 ? 19.050 29.086 29.923 1.00 6.61 169 GLY A O 1
ATOM 1417 N N . VAL A 1 177 ? 19.438 30.052 27.973 1.00 6.30 170 VAL A N 1
ATOM 1418 C CA . VAL A 1 177 ? 18.123 29.759 27.452 1.00 6.55 170 VAL A CA 1
ATOM 1419 C C . VAL A 1 177 ? 17.956 28.237 27.179 1.00 6.77 170 VAL A C 1
ATOM 1420 O O . VAL A 1 177 ? 17.032 27.621 27.623 1.00 6.92 170 VAL A O 1
ATOM 1424 N N . PHE A 1 178 ? 18.881 27.679 26.401 1.00 7.37 171 PHE A N 1
ATOM 1425 C CA . PHE A 1 178 ? 18.659 26.336 25.808 1.00 7.65 171 PHE A CA 1
ATOM 1426 C C . PHE A 1 178 ? 19.458 25.213 26.444 1.00 8.30 171 PHE A C 1
ATOM 1427 O O . PHE A 1 178 ? 19.413 24.046 25.972 1.00 8.86 171 PHE A O 1
ATOM 1435 N N . GLY A 1 179 ? 20.227 25.527 27.468 1.00 8.55 172 GLY A N 1
ATOM 1436 C CA . GLY A 1 179 ? 21.170 24.525 28.013 1.00 8.97 172 GLY A CA 1
ATOM 1437 C C . GLY A 1 179 ? 22.527 24.521 27.314 1.00 9.37 172 GLY A C 1
ATOM 1438 O O . GLY A 1 179 ? 22.812 25.198 26.315 1.00 8.13 172 GLY A O 1
ATOM 1439 N N . GLN A 1 180 ? 23.435 23.792 27.953 1.00 10.38 173 GLN A N 1
ATOM 1440 C CA . GLN A 1 180 ? 24.757 23.686 27.360 1.00 11.29 173 GLN A CA 1
ATOM 1441 C C . GLN A 1 180 ? 24.697 23.066 25.976 1.00 11.46 173 GLN A C 1
ATOM 1442 O O . GLN A 1 180 ? 23.953 22.149 25.740 1.00 11.81 173 GLN A O 1
ATOM 1448 N N . PHE A 1 181 ? 25.487 23.560 25.074 1.00 11.92 174 PHE A N 1
ATOM 1449 C CA . PHE A 1 181 ? 25.442 23.161 23.682 1.00 13.28 174 PHE A CA 1
ATOM 1450 C C . PHE A 1 181 ? 25.972 21.715 23.491 1.00 16.89 174 PHE A C 1
ATOM 1451 O O . PHE A 1 181 ? 25.654 21.063 22.500 1.00 17.76 174 PHE A O 1
ATOM 1459 N N . GLU A 1 182 ? 26.698 21.191 24.466 1.00 17.19 175 GLU A N 1
ATOM 1460 C CA . GLU A 1 182 ? 27.051 19.769 24.371 1.00 19.97 175 GLU A CA 1
ATOM 1461 C C . GLU A 1 182 ? 26.021 18.798 24.941 1.00 19.17 175 GLU A C 1
ATOM 1462 O O . GLU A 1 182 ? 26.233 17.558 24.939 1.00 19.13 175 GLU A O 1
ATOM 1468 N N . ASP A 1 183 ? 24.911 19.300 25.507 1.00 16.35 176 ASP A N 1
ATOM 1469 C CA . ASP A 1 183 ? 23.921 18.387 26.055 1.00 17.46 176 ASP A CA 1
ATOM 1470 C C . ASP A 1 183 ? 23.223 17.693 24.892 1.00 16.25 176 ASP A C 1
ATOM 1471 O O . ASP A 1 183 ? 22.781 18.374 23.956 1.00 13.94 176 ASP A O 1
ATOM 1476 N N . PRO A 1 184 ? 23.108 16.347 24.940 1.00 16.98 177 PRO A N 1
ATOM 1477 C CA . PRO A 1 184 ? 22.467 15.656 23.817 1.00 16.89 177 PRO A CA 1
ATOM 1478 C C . PRO A 1 184 ? 20.981 15.976 23.692 1.00 18.27 177 PRO A C 1
ATOM 1479 O O . PRO A 1 184 ? 20.391 15.700 22.675 1.00 21.17 177 PRO A O 1
ATOM 1483 N N . ASP A 1 185 ? 20.395 16.567 24.715 1.00 17.03 178 ASP A N 1
ATOM 1484 C CA . ASP A 1 185 ? 18.996 16.992 24.643 1.00 17.91 178 ASP A CA 1
ATOM 1485 C C . ASP A 1 185 ? 18.744 18.395 24.025 1.00 14.19 178 ASP A C 1
ATOM 1486 O O . ASP A 1 185 ? 17.589 18.826 24.040 1.00 11.25 178 ASP A O 1
ATOM 1491 N N . LEU A 1 186 ? 19.785 19.071 23.561 1.00 11.75 179 LEU A N 1
ATOM 1492 C CA . LEU A 1 186 ? 19.677 20.405 22.961 1.00 12.72 179 LEU A CA 1
ATOM 1493 C C . LEU A 1 186 ? 18.654 20.342 21.848 1.00 11.47 179 LEU A C 1
ATOM 1494 O O . LEU A 1 186 ? 17.838 21.267 21.651 1.00 11.25 179 LEU A O 1
ATOM 1499 N N . ASP A 1 187 ? 18.694 19.234 21.098 1.00 12.12 180 ASP A N 1
ATOM 1500 C CA . ASP A 1 187 ? 17.852 19.149 19.922 1.00 13.69 180 ASP A CA 1
ATOM 1501 C C . ASP A 1 187 ? 16.355 19.067 20.181 1.00 11.54 180 ASP A C 1
ATOM 1502 O O . ASP A 1 187 ? 15.559 19.260 19.236 1.00 11.16 180 ASP A O 1
ATOM 1507 N N . LYS A 1 188 ? 15.963 18.861 21.433 1.00 10.87 181 LYS A N 1
ATOM 1508 C CA . LYS A 1 188 ? 14.577 18.953 21.766 1.00 12.06 181 LYS A CA 1
ATOM 1509 C C . LYS A 1 188 ? 14.000 20.357 21.620 1.00 9.97 181 LYS A C 1
ATOM 1510 O O . LYS A 1 188 ? 12.767 20.518 21.658 1.00 9.68 181 LYS A O 1
ATOM 1516 N N . HIS A 1 189 ? 14.871 21.362 21.566 1.00 8.42 182 HIS A N 1
ATOM 1517 C CA . HIS A 1 189 ? 14.421 22.733 21.348 1.00 7.93 182 HIS A CA 1
ATOM 1518 C C . HIS A 1 189 ? 14.191 23.086 19.848 1.00 8.09 182 HIS A C 1
ATOM 1519 O O . HIS A 1 189 ? 13.840 24.239 19.513 1.00 7.07 182 HIS A O 1
ATOM 1526 N N . TYR A 1 190 ? 14.535 22.184 18.927 1.00 8.22 183 TYR A N 1
ATOM 1527 C CA . TYR A 1 190 ? 14.406 22.437 17.533 1.00 8.71 183 TYR A CA 1
ATOM 1528 C C . TYR A 1 190 ? 12.996 22.148 17.041 1.00 7.80 183 TYR A C 1
ATOM 1529 O O . TYR A 1 190 ? 12.453 21.060 17.233 1.00 7.88 183 TYR A O 1
ATOM 1538 N N . LEU A 1 191 ? 12.396 23.131 16.399 1.00 7.26 184 LEU A N 1
ATOM 1539 C CA . LEU A 1 191 ? 10.990 22.988 16.003 1.00 7.72 184 LEU A CA 1
ATOM 1540 C C . LEU A 1 191 ? 10.845 21.777 15.074 1.00 8.28 184 LEU A C 1
ATOM 1541 O O . LEU A 1 191 ? 9.846 21.105 15.184 1.00 8.26 184 LEU A O 1
ATOM 1546 N N . LYS A 1 192 ? 11.815 21.537 14.208 1.00 8.91 185 LYS A N 1
ATOM 1547 C CA . LYS A 1 192 ? 11.714 20.356 13.325 1.00 10.78 185 LYS A CA 1
ATOM 1548 C C . LYS A 1 192 ? 11.521 19.046 14.063 1.00 12.47 185 LYS A C 1
ATOM 1549 O O . LYS A 1 192 ? 10.881 18.118 13.584 1.00 13.19 185 LYS A O 1
ATOM 1555 N N . ASN A 1 193 ? 12.029 18.967 15.286 1.00 12.40 186 ASN A N 1
ATOM 1556 C CA . ASN A 1 193 ? 11.907 17.772 16.125 1.00 12.12 186 ASN A CA 1
ATOM 1557 C C . ASN A 1 193 ? 10.629 17.678 16.910 1.00 11.83 186 ASN A C 1
ATOM 1558 O O . ASN A 1 193 ? 10.367 16.737 17.635 1.00 12.64 186 ASN A O 1
ATOM 1563 N N . MET A 1 194 ? 9.763 18.658 16.770 1.00 9.79 187 MET A N 1
ATOM 1564 C CA . MET A 1 194 ? 8.468 18.666 17.452 1.00 9.93 187 MET A CA 1
ATOM 1565 C C . MET A 1 194 ? 7.252 18.322 16.528 1.00 11.43 187 MET A C 1
ATOM 1566 O O . MET A 1 194 ? 6.132 18.238 17.032 1.00 13.96 187 MET A O 1
ATOM 1571 N N . VAL A 1 195 ? 7.475 18.159 15.238 1.00 13.72 188 VAL A N 1
ATOM 1572 C CA . VAL A 1 195 ? 6.399 17.988 14.247 1.00 15.86 188 VAL A CA 1
ATOM 1573 C C . VAL A 1 195 ? 5.735 16.613 14.423 1.00 17.10 188 VAL A C 1
ATOM 1574 O O . VAL A 1 195 ? 4.508 16.496 14.422 1.00 13.91 188 VAL A O 1
ATOM 1578 N N . ALA A 1 196 ? 6.571 15.592 14.609 1.00 20.99 189 ALA A N 1
ATOM 1579 C CA . ALA A 1 196 ? 6.125 14.197 14.656 1.00 22.19 189 ALA A CA 1
ATOM 1580 C C . ALA A 1 196 ? 5.082 13.979 15.711 1.00 23.37 189 ALA A C 1
ATOM 1581 O O . ALA A 1 196 ? 4.011 13.364 15.461 1.00 24.53 189 ALA A O 1
ATOM 1583 N N . GLU A 1 197 ? 5.326 14.515 16.887 1.00 23.17 190 GLU A N 1
ATOM 1584 C CA . GLU A 1 197 ? 4.363 14.383 17.965 1.00 25.52 190 GLU A CA 1
ATOM 1585 C C . GLU A 1 197 ? 3.166 15.332 17.927 1.00 25.72 190 GLU A C 1
ATOM 1586 O O . GLU A 1 197 ? 2.261 15.146 18.684 1.00 28.23 190 GLU A O 1
ATOM 1592 N N . SER A 1 198 ? 3.160 16.378 17.108 1.00 20.42 191 SER A N 1
ATOM 1593 C CA . SER A 1 198 ? 1.976 17.261 17.021 1.00 18.34 191 SER A CA 1
ATOM 1594 C C . SER A 1 198 ? 0.835 16.514 16.299 1.00 18.26 191 SER A C 1
ATOM 1595 O O . SER A 1 198 ? 1.112 15.514 15.582 1.00 16.93 191 SER A O 1
ATOM 1598 N N . ASP A 1 199 ? -0.403 16.973 16.460 1.00 14.27 192 ASP A N 1
ATOM 1599 C CA . ASP A 1 199 ? -1.527 16.224 15.912 1.00 14.35 192 ASP A CA 1
ATOM 1600 C C . ASP A 1 199 ? -1.914 16.434 14.431 1.00 13.96 192 ASP A C 1
ATOM 1601 O O . ASP A 1 199 ? -2.871 15.756 13.953 1.00 14.66 192 ASP A O 1
ATOM 1606 N N . GLY A 1 200 ? -1.216 17.349 13.729 1.00 11.39 193 GLY A N 1
ATOM 1607 C CA . GLY A 1 200 ? -1.468 17.691 12.344 1.00 12.53 193 GLY A CA 1
ATOM 1608 C C . GLY A 1 200 ? -2.773 18.459 12.090 1.00 12.83 193 GLY A C 1
ATOM 1609 O O . GLY A 1 200 ? -3.155 18.674 10.946 1.00 14.53 193 GLY A O 1
ATOM 1610 N N . LYS A 1 201 ? -3.440 18.897 13.161 1.00 11.97 194 LYS A N 1
ATOM 1611 C CA . LYS A 1 201 ? -4.685 19.669 13.024 1.00 13.37 194 LYS A CA 1
ATOM 1612 C C . LYS A 1 201 ? -4.580 21.202 13.208 1.00 11.13 194 LYS A C 1
ATOM 1613 O O . LYS A 1 201 ? -5.561 21.852 13.544 1.00 12.57 194 LYS A O 1
ATOM 1619 N N . THR A 1 202 ? -3.389 21.725 13.102 1.00 10.40 195 THR A N 1
ATOM 1620 C CA . THR A 1 202 ? -3.129 23.194 13.144 1.00 9.33 195 THR A CA 1
ATOM 1621 C C . THR A 1 202 ? -2.716 23.697 11.782 1.00 8.78 195 THR A C 1
ATOM 1622 O O . THR A 1 202 ? -1.845 23.100 11.099 1.00 9.86 195 THR A O 1
ATOM 1626 N N . LYS A 1 203 ? -3.317 24.787 11.301 1.00 8.41 196 LYS A N 1
ATOM 1627 C CA . LYS A 1 203 ? -2.823 25.439 10.093 1.00 9.19 196 LYS A CA 1
ATOM 1628 C C . LYS A 1 203 ? -1.720 26.413 10.430 1.00 8.69 196 LYS A C 1
ATOM 1629 O O . LYS A 1 203 ? -1.906 27.207 11.365 1.00 7.95 196 LYS A O 1
ATOM 1635 N N . PHE A 1 204 ? -0.652 26.394 9.660 1.00 7.51 197 PHE A N 1
ATOM 1636 C CA . PHE A 1 204 ? 0.526 27.219 9.922 1.00 7.33 197 PHE A CA 1
ATOM 1637 C C . PHE A 1 204 ? 0.720 28.192 8.800 1.00 7.48 197 PHE A C 1
ATOM 1638 O O . PHE A 1 204 ? 0.512 27.860 7.573 1.00 7.26 197 PHE A O 1
ATOM 1646 N N . TYR A 1 205 ? 1.144 29.395 9.159 1.00 7.33 198 TYR A N 1
ATOM 1647 C CA . TYR A 1 205 ? 1.577 30.379 8.175 1.00 7.40 198 TYR A CA 1
ATOM 1648 C C . TYR A 1 205 ? 2.909 30.937 8.604 1.00 7.42 198 TYR A C 1
ATOM 1649 O O . TYR A 1 205 ? 3.108 31.219 9.780 1.00 6.84 198 TYR A O 1
ATOM 1658 N N . ALA A 1 206 ? 3.826 31.087 7.665 1.00 7.45 199 ALA A N 1
ATOM 1659 C CA . ALA A 1 206 ? 5.089 31.782 7.930 1.00 7.30 199 ALA A CA 1
ATOM 1660 C C . ALA A 1 206 ? 5.405 32.824 6.875 1.00 7.95 199 ALA A C 1
ATOM 1661 O O . ALA A 1 206 ? 5.195 32.583 5.639 1.00 8.21 199 ALA A O 1
ATOM 1663 N N . TRP A 1 207 ? 5.991 33.948 7.279 1.00 7.14 200 TRP A N 1
ATOM 1664 C CA . TRP A 1 207 ? 6.462 34.978 6.390 1.00 6.95 200 TRP A CA 1
ATOM 1665 C C . TRP A 1 207 ? 7.901 35.319 6.714 1.00 7.39 200 TRP A C 1
ATOM 1666 O O . TRP A 1 207 ? 8.305 35.310 7.907 1.00 6.72 200 TRP A O 1
ATOM 1677 N N . CYS A 1 208 ? 8.704 35.701 5.746 1.00 6.83 201 CYS A N 1
ATOM 1678 C CA . CYS A 1 208 ? 9.993 36.326 6.003 1.00 7.53 201 CYS A CA 1
ATOM 1679 C C . CYS A 1 208 ? 10.361 37.230 4.865 1.00 8.13 201 CYS A C 1
ATOM 1680 O O . CYS A 1 208 ? 9.977 36.959 3.721 1.00 8.91 201 CYS A O 1
ATOM 1683 N N . GLY A 1 209 ? 10.999 38.326 5.165 1.00 8.30 202 GLY A N 1
ATOM 1684 C CA . GLY A 1 209 ? 11.512 39.272 4.133 1.00 8.27 202 GLY A CA 1
ATOM 1685 C C . GLY A 1 209 ? 12.800 38.760 3.528 1.00 8.80 202 GLY A C 1
ATOM 1686 O O . GLY A 1 209 ? 13.637 38.141 4.193 1.00 8.14 202 GLY A O 1
ATOM 1687 N N . TYR A 1 210 ? 12.983 39.051 2.253 1.00 8.33 203 TYR A N 1
ATOM 1688 C CA . TYR A 1 210 ? 14.183 38.590 1.540 1.00 9.67 203 TYR A CA 1
ATOM 1689 C C . TYR A 1 210 ? 15.482 39.097 2.132 1.00 9.89 203 TYR A C 1
ATOM 1690 O O . TYR A 1 210 ? 16.492 38.365 2.104 1.00 11.23 203 TYR A O 1
ATOM 1699 N N . GLU A 1 211 ? 15.445 40.312 2.692 1.00 10.09 204 GLU A N 1
ATOM 1700 C CA . GLU A 1 211 ? 16.614 40.997 3.097 1.00 10.30 204 GLU A CA 1
ATOM 1701 C C . GLU A 1 211 ? 16.879 40.754 4.571 1.00 10.87 204 GLU A C 1
ATOM 1702 O O . GLU A 1 211 ? 17.907 41.199 5.093 1.00 10.95 204 GLU A O 1
ATOM 1708 N N . ASP A 1 212 ? 16.025 39.990 5.220 1.00 10.02 205 ASP A N 1
ATOM 1709 C CA . ASP A 1 212 ? 16.155 39.739 6.631 1.00 10.05 205 ASP A CA 1
ATOM 1710 C C . ASP A 1 212 ? 17.388 38.827 6.903 1.00 11.54 205 ASP A C 1
ATOM 1711 O O . ASP A 1 212 ? 17.599 37.883 6.135 1.00 11.39 205 ASP A O 1
ATOM 1716 N N . PHE A 1 213 ? 18.119 39.034 8.011 1.00 13.54 206 PHE A N 1
ATOM 1717 C CA . PHE A 1 213 ? 19.216 38.112 8.403 1.00 16.56 206 PHE A CA 1
ATOM 1718 C C . PHE A 1 213 ? 18.719 36.686 8.643 1.00 15.59 206 PHE A C 1
ATOM 1719 O O . PHE A 1 213 ? 19.480 35.751 8.526 1.00 17.51 206 PHE A O 1
ATOM 1727 N N . LEU A 1 214 ? 17.424 36.484 8.868 1.00 12.95 207 LEU A N 1
ATOM 1728 C CA . LEU A 1 214 ? 16.870 35.159 9.057 1.00 11.43 207 LEU A CA 1
ATOM 1729 C C . LEU A 1 214 ? 16.239 34.583 7.826 1.00 10.47 207 LEU A C 1
ATOM 1730 O O . LEU A 1 214 ? 15.595 33.571 7.930 1.00 9.65 207 LEU A O 1
ATOM 1735 N N . PHE A 1 215 ? 16.435 35.146 6.657 1.00 9.59 208 PHE A N 1
ATOM 1736 C CA . PHE A 1 215 ? 15.801 34.624 5.448 1.00 10.72 208 PHE A CA 1
ATOM 1737 C C . PHE A 1 215 ? 16.292 33.167 5.183 1.00 10.90 208 PHE A C 1
ATOM 1738 O O . PHE A 1 215 ? 15.491 32.268 5.063 1.00 12.07 208 PHE A O 1
ATOM 1746 N N . ALA A 1 216 ? 17.614 32.951 5.251 1.00 12.61 209 ALA A N 1
ATOM 1747 C CA . ALA A 1 216 ? 18.120 31.589 5.034 1.00 13.98 209 ALA A CA 1
ATOM 1748 C C . ALA A 1 216 ? 17.595 30.575 6.029 1.00 13.45 209 ALA A C 1
ATOM 1749 O O . ALA A 1 216 ? 17.298 29.472 5.655 1.00 11.87 209 ALA A O 1
ATOM 1751 N N . THR A 1 217 ? 17.519 30.967 7.296 1.00 12.80 210 THR A N 1
ATOM 1752 C CA . THR A 1 217 ? 16.880 30.220 8.407 1.00 12.79 210 THR A CA 1
ATOM 1753 C C . THR A 1 217 ? 15.469 29.806 8.095 1.00 11.10 210 THR A C 1
ATOM 1754 O O . THR A 1 217 ? 15.134 28.677 8.227 1.00 10.99 210 THR A O 1
ATOM 1758 N N . ASN A 1 218 ? 14.673 30.716 7.574 1.00 10.77 211 ASN A N 1
ATOM 1759 C CA . ASN A 1 218 ? 13.304 30.399 7.205 1.00 10.08 211 ASN A CA 1
ATOM 1760 C C . ASN A 1 218 ? 13.189 29.493 5.996 1.00 10.66 211 ASN A C 1
ATOM 1761 O O . ASN A 1 218 ? 12.389 28.561 5.987 1.00 10.56 211 ASN A O 1
ATOM 1766 N N . GLU A 1 219 ? 14.005 29.743 5.005 1.00 11.71 212 GLU A N 1
ATOM 1767 C CA . 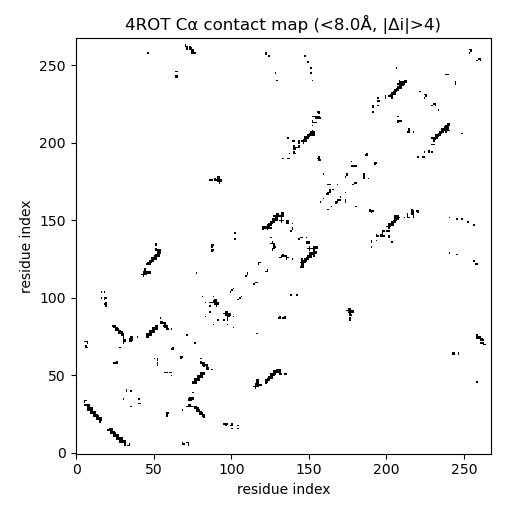GLU A 1 219 ? 14.041 28.839 3.832 1.00 13.42 212 GLU A CA 1
ATOM 1768 C C . GLU A 1 219 ? 14.357 27.397 4.284 1.00 12.90 212 GLU A C 1
ATOM 1769 O O . GLU A 1 219 ? 13.663 26.490 3.927 1.00 12.65 212 GLU A O 1
ATOM 1775 N N . LYS A 1 220 ? 15.357 27.239 5.131 1.00 14.28 213 LYS A N 1
ATOM 1776 C CA . LYS A 1 220 ? 15.736 25.920 5.651 1.00 14.28 213 LYS A CA 1
ATOM 1777 C C . LYS A 1 220 ? 14.647 25.313 6.507 1.00 12.61 213 LYS A C 1
ATOM 1778 O O . LYS A 1 220 ? 14.209 24.173 6.283 1.00 12.48 213 LYS A O 1
ATOM 1784 N N . ALA A 1 221 ? 14.085 26.088 7.438 1.00 10.48 214 ALA A N 1
ATOM 1785 C CA . ALA A 1 221 ? 13.095 25.555 8.305 1.00 10.17 214 ALA A CA 1
ATOM 1786 C C . ALA A 1 221 ? 11.840 25.118 7.550 1.00 9.78 214 ALA A C 1
ATOM 1787 O O . ALA A 1 221 ? 11.270 24.061 7.847 1.00 9.88 214 ALA A O 1
ATOM 1789 N N . ILE A 1 222 ? 11.366 25.908 6.609 1.00 11.20 215 ILE A N 1
ATOM 1790 C CA . ILE A 1 222 ? 10.134 25.566 5.913 1.00 13.12 215 ILE A CA 1
ATOM 1791 C C . ILE A 1 222 ? 10.355 24.316 5.079 1.00 13.67 215 ILE A C 1
ATOM 1792 O O . ILE A 1 222 ? 9.511 23.439 5.058 1.00 14.71 215 ILE A O 1
ATOM 1797 N N . ALA A 1 223 ? 11.512 24.214 4.464 1.00 14.49 216 ALA A N 1
ATOM 1798 C CA . ALA A 1 223 ? 11.823 23.013 3.647 1.00 16.67 216 ALA A CA 1
ATOM 1799 C C . ALA A 1 223 ? 11.749 21.774 4.525 1.00 17.13 216 ALA A C 1
ATOM 1800 O O . ALA A 1 223 ? 11.159 20.788 4.123 1.00 19.29 216 ALA A O 1
ATOM 1802 N N . ASP A 1 224 ? 12.220 21.864 5.758 1.00 17.58 217 ASP A N 1
ATOM 1803 C CA . ASP A 1 224 ? 12.208 20.727 6.685 1.00 19.21 217 ASP A CA 1
ATOM 1804 C C . ASP A 1 224 ? 10.769 20.446 7.118 1.00 17.09 217 ASP A C 1
ATOM 1805 O O . ASP A 1 224 ? 10.351 19.297 7.197 1.00 19.42 217 ASP A O 1
ATOM 1810 N N . PHE A 1 225 ? 9.990 21.470 7.438 1.00 13.08 218 PHE A N 1
ATOM 1811 C CA . PHE A 1 225 ? 8.619 21.285 7.778 1.00 12.66 218 PHE A CA 1
ATOM 1812 C C . PHE A 1 225 ? 7.841 20.651 6.619 1.00 13.04 218 PHE A C 1
ATOM 1813 O O . PHE A 1 225 ? 6.967 19.793 6.872 1.00 13.76 218 PHE A O 1
ATOM 1821 N N . GLN A 1 226 ? 8.110 21.104 5.396 1.00 14.26 219 GLN A N 1
ATOM 1822 C CA . GLN A 1 226 ? 7.339 20.607 4.235 1.00 16.09 219 GLN A CA 1
ATOM 1823 C C . GLN A 1 226 ? 7.678 19.119 3.965 1.00 19.38 219 GLN A C 1
ATOM 1824 O O . GLN A 1 226 ? 6.782 18.328 3.642 1.00 20.12 219 GLN A O 1
ATOM 1830 N N . ALA A 1 227 ? 8.930 18.750 4.177 1.00 20.38 220 ALA A N 1
ATOM 1831 C CA . ALA A 1 227 ? 9.389 17.347 4.116 1.00 21.45 220 ALA A CA 1
ATOM 1832 C C . ALA A 1 227 ? 8.633 16.425 5.066 1.00 20.53 220 ALA A C 1
ATOM 1833 O O . ALA A 1 227 ? 8.429 15.267 4.760 1.00 20.16 220 ALA A O 1
ATOM 1835 N N . GLN A 1 228 ? 8.234 16.933 6.233 1.00 15.17 221 GLN A N 1
ATOM 1836 C CA . GLN A 1 228 ? 7.480 16.204 7.223 1.00 15.77 221 GLN A CA 1
ATOM 1837 C C . GLN A 1 228 ? 5.993 16.300 7.047 1.00 15.10 221 GLN A C 1
ATOM 1838 O O . GLN A 1 228 ? 5.239 15.802 7.877 1.00 18.97 221 GLN A O 1
ATOM 1844 N N . GLY A 1 229 ? 5.560 16.977 6.012 1.00 16.07 222 GLY A N 1
ATOM 1845 C CA . GLY A 1 229 ? 4.137 17.071 5.735 1.00 17.44 222 GLY A CA 1
ATOM 1846 C C . GLY A 1 229 ? 3.337 18.061 6.603 1.00 16.81 222 GLY A C 1
ATOM 1847 O O . GLY A 1 229 ? 2.112 17.968 6.699 1.00 15.91 222 GLY A O 1
ATOM 1848 N N . LEU A 1 230 ? 4.011 19.063 7.184 1.00 15.35 223 LEU A N 1
ATOM 1849 C CA . LEU A 1 230 ? 3.280 20.036 7.993 1.00 13.15 223 LEU A CA 1
ATOM 1850 C C . LEU A 1 230 ? 2.326 20.827 7.121 1.00 12.70 223 LEU A C 1
ATOM 1851 O O . LEU A 1 230 ? 2.664 21.154 5.995 1.00 13.16 223 LEU A O 1
ATOM 1856 N N . ASP A 1 231 ? 1.156 21.172 7.654 1.00 11.77 224 ASP A N 1
ATOM 1857 C CA . ASP A 1 231 ? 0.224 22.006 6.904 1.00 12.07 224 ASP A CA 1
ATOM 1858 C C . ASP A 1 231 ? 0.638 23.486 7.020 1.00 11.10 224 ASP A C 1
ATOM 1859 O O . ASP A 1 231 ? 0.213 24.178 7.964 1.00 10.23 224 ASP A O 1
ATOM 1864 N N . ILE A 1 232 ? 1.526 23.924 6.149 1.00 12.62 225 ILE A N 1
ATOM 1865 C CA . ILE A 1 232 ? 2.091 25.270 6.223 1.00 11.65 225 ILE A CA 1
ATOM 1866 C C . ILE A 1 232 ? 2.022 26.002 4.897 1.00 13.74 225 ILE A C 1
ATOM 1867 O O . ILE A 1 232 ? 2.319 25.430 3.831 1.00 13.14 225 ILE A O 1
ATOM 1872 N N . ASP A 1 233 ? 1.663 27.259 4.936 1.00 10.81 226 ASP A N 1
ATOM 1873 C CA . ASP A 1 233 ? 1.835 28.147 3.840 1.00 12.06 226 ASP A CA 1
ATOM 1874 C C . ASP A 1 233 ? 2.923 29.175 4.155 1.00 11.32 226 ASP A C 1
ATOM 1875 O O . ASP A 1 233 ? 2.792 29.912 5.136 1.00 9.30 226 ASP A O 1
ATOM 1880 N N . TYR A 1 234 ? 3.895 29.310 3.267 1.00 9.53 227 TYR A N 1
ATOM 1881 C CA . TYR A 1 234 ? 5.059 30.167 3.441 1.00 9.49 227 TYR A CA 1
ATOM 1882 C C . TYR A 1 234 ? 5.123 31.209 2.348 1.00 10.89 227 TYR A C 1
ATOM 1883 O O . TYR A 1 234 ? 5.208 30.866 1.126 1.00 8.75 227 TYR A O 1
ATOM 1892 N N . HIS A 1 235 ? 5.196 32.458 2.774 1.00 11.05 228 HIS A N 1
ATOM 1893 C CA . HIS A 1 235 ? 5.385 33.595 1.888 1.00 12.68 228 HIS A CA 1
ATOM 1894 C C . HIS A 1 235 ? 6.503 34.487 2.222 1.00 11.91 228 HIS A C 1
ATOM 1895 O O . HIS A 1 235 ? 7.028 34.492 3.337 1.00 9.90 228 HIS A O 1
ATOM 1902 N N . LYS A 1 236 ? 6.958 35.195 1.197 1.00 11.92 229 LYS A N 1
ATOM 1903 C CA . LYS A 1 236 ? 8.061 36.095 1.351 1.00 14.39 229 LYS A CA 1
ATOM 1904 C C . LYS A 1 236 ? 7.832 37.313 0.507 1.00 15.01 229 LYS A C 1
ATOM 1905 O O . LYS A 1 236 ? 7.016 37.250 -0.473 1.00 16.45 229 LYS A O 1
ATOM 1911 N N . GLY A 1 237 ? 8.489 38.381 0.884 1.00 11.85 230 GLY A N 1
ATOM 1912 C CA . GLY A 1 237 ? 8.422 39.701 0.181 1.00 12.26 230 GLY A CA 1
ATOM 1913 C C . GLY A 1 237 ? 9.657 40.442 0.518 1.00 11.10 230 GLY A C 1
ATOM 1914 O O . GLY A 1 237 ? 10.422 39.937 1.324 1.00 11.46 230 GLY A O 1
ATOM 1915 N N . HIS A 1 238 ? 9.844 41.638 -0.035 1.00 10.61 231 HIS A N 1
ATOM 1916 C CA . HIS A 1 238 ? 10.935 42.459 0.354 1.00 10.95 231 HIS A CA 1
ATOM 1917 C C . HIS A 1 238 ? 10.677 42.974 1.770 1.00 11.79 231 HIS A C 1
ATOM 1918 O O . HIS A 1 238 ? 9.551 43.319 2.095 1.00 13.52 231 HIS A O 1
ATOM 1925 N N . GLY A 1 239 ? 11.705 42.990 2.557 1.00 10.70 232 GLY A N 1
ATOM 1926 C CA . GLY A 1 239 ? 11.574 43.441 3.950 1.00 11.12 232 GLY A CA 1
ATOM 1927 C C . GLY A 1 239 ? 12.734 42.929 4.787 1.00 10.59 232 GLY A C 1
ATOM 1928 O O . GLY A 1 239 ? 13.527 42.037 4.400 1.00 8.43 232 GLY A O 1
ATOM 1929 N N . LYS A 1 240 ? 12.820 43.553 5.956 1.00 10.82 233 LYS A N 1
ATOM 1930 C CA . LYS A 1 240 ? 13.874 43.328 6.916 1.00 10.28 233 LYS A CA 1
ATOM 1931 C C . LYS A 1 240 ? 13.211 43.003 8.270 1.00 9.13 233 LYS A C 1
ATOM 1932 O O . LYS A 1 240 ? 11.994 42.806 8.375 1.00 8.46 233 LYS A O 1
ATOM 1938 N N . HIS A 1 241 ? 14.045 42.989 9.307 1.00 7.54 234 HIS A N 1
ATOM 1939 C CA . HIS A 1 241 ? 13.654 42.577 10.651 1.00 8.18 234 HIS A CA 1
ATOM 1940 C C . HIS A 1 241 ? 13.110 43.773 11.405 1.00 7.46 234 HIS A C 1
ATOM 1941 O O . HIS A 1 241 ? 13.741 44.284 12.320 1.00 7.02 234 HIS A O 1
ATOM 1948 N N . GLU A 1 242 ? 11.998 44.301 10.903 1.00 7.43 235 GLU A N 1
ATOM 1949 C CA . GLU A 1 242 ? 11.501 45.583 11.359 1.00 7.93 235 GLU A CA 1
ATOM 1950 C C . GLU A 1 242 ? 9.997 45.603 11.515 1.00 7.30 235 GLU A C 1
ATOM 1951 O O . GLU A 1 242 ? 9.221 44.963 10.755 1.00 6.82 235 GLU A O 1
ATOM 1957 N N . TRP A 1 243 ? 9.555 46.426 12.481 1.00 6.35 236 TRP A N 1
ATOM 1958 C CA . TRP A 1 243 ? 8.130 46.409 12.851 1.00 6.03 236 TRP A CA 1
ATOM 1959 C C . TRP A 1 243 ? 7.128 46.853 11.756 1.00 6.09 236 TRP A C 1
ATOM 1960 O O . TRP A 1 243 ? 6.001 46.440 11.770 1.00 5.80 236 TRP A O 1
ATOM 1971 N N . TYR A 1 244 ? 7.523 47.684 10.804 1.00 6.26 237 TYR A N 1
ATOM 1972 C CA . TYR A 1 244 ? 6.643 47.996 9.727 1.00 6.51 237 TYR A CA 1
ATOM 1973 C C . TYR A 1 244 ? 6.145 46.739 9.024 1.00 6.20 237 TYR A C 1
ATOM 1974 O O . TYR A 1 244 ? 4.949 46.630 8.688 1.00 5.94 237 TYR A O 1
ATOM 1983 N N . TYR A 1 245 ? 7.032 45.769 8.798 1.00 6.39 238 TYR A N 1
ATOM 1984 C CA . TYR A 1 245 ? 6.646 44.571 8.072 1.00 6.75 238 TYR A CA 1
ATOM 1985 C C . TYR A 1 245 ? 5.816 43.719 8.987 1.00 6.70 238 TYR A C 1
ATOM 1986 O O . TYR A 1 245 ? 4.977 43.053 8.547 1.00 6.88 238 TYR A O 1
ATOM 1995 N N . TRP A 1 246 ? 6.083 43.762 10.300 1.00 6.18 239 TRP A N 1
ATOM 1996 C CA . TRP A 1 246 ? 5.248 42.982 11.211 1.00 5.55 239 TRP A CA 1
ATOM 1997 C C . TRP A 1 246 ? 3.800 43.503 11.303 1.00 5.98 239 TRP A C 1
ATOM 1998 O O . TRP A 1 246 ? 2.829 42.724 11.433 1.00 5.01 239 TRP A O 1
ATOM 2009 N N . ASN A 1 247 ? 3.654 44.833 11.242 1.00 6.22 240 ASN A N 1
ATOM 2010 C CA A ASN A 1 247 ? 2.351 45.449 11.090 0.50 6.91 240 ASN A CA 1
ATOM 2011 C CA B ASN A 1 247 ? 2.319 45.410 11.104 0.50 6.87 240 ASN A CA 1
ATOM 2012 C C . ASN A 1 247 ? 1.630 44.919 9.826 1.00 7.04 240 ASN A C 1
ATOM 2013 O O . ASN A 1 247 ? 0.456 44.560 9.856 1.00 7.06 240 ASN A O 1
ATOM 2022 N N . GLN A 1 248 ? 2.330 44.914 8.698 1.00 7.27 241 GLN A N 1
ATOM 2023 C CA . GLN A 1 248 ? 1.728 44.402 7.434 1.00 7.94 241 GLN A CA 1
ATOM 2024 C C . GLN A 1 248 ? 1.258 42.964 7.599 1.00 6.63 241 GLN A C 1
ATOM 2025 O O . GLN A 1 248 ? 0.143 42.569 7.171 1.00 6.67 241 GLN A O 1
ATOM 2031 N N . GLN A 1 249 ? 2.124 42.131 8.195 1.00 6.06 242 GLN A N 1
ATOM 2032 C CA . GLN A 1 249 ? 1.766 40.745 8.422 1.00 5.78 242 GLN A CA 1
ATOM 2033 C C . GLN A 1 249 ? 0.608 40.546 9.408 1.00 5.39 242 GLN A C 1
ATOM 2034 O O . GLN A 1 249 ? -0.222 39.661 9.238 1.00 4.95 242 GLN A O 1
ATOM 2040 N N . LEU A 1 250 ? 0.515 41.399 10.406 1.00 5.73 243 LEU A N 1
ATOM 2041 C CA . LEU A 1 250 ? -0.671 41.365 11.306 1.00 5.90 243 LEU A CA 1
ATOM 2042 C C . LEU A 1 250 ? -1.944 41.546 10.467 1.00 5.92 243 LEU A C 1
ATOM 2043 O O . LEU A 1 250 ? -2.932 40.875 10.639 1.00 5.74 243 LEU A O 1
ATOM 2048 N N . GLU A 1 251 ? -1.904 42.482 9.541 1.00 7.09 244 GLU A N 1
ATOM 2049 C CA . GLU A 1 251 ? -3.088 42.755 8.703 1.00 8.26 244 GLU A CA 1
ATOM 2050 C C . GLU A 1 251 ? -3.439 41.610 7.771 1.00 7.80 244 GLU A C 1
ATOM 2051 O O . GLU A 1 251 ? -4.630 41.190 7.686 1.00 8.17 244 GLU A O 1
ATOM 2057 N N . VAL A 1 252 ? -2.446 40.928 7.241 1.00 7.97 245 VAL A N 1
ATOM 2058 C CA . VAL A 1 252 ? -2.667 39.639 6.518 1.00 8.66 245 VAL A CA 1
ATOM 2059 C C . VAL A 1 252 ? -3.253 38.558 7.427 1.00 8.03 245 VAL A C 1
ATOM 2060 O O . VAL A 1 252 ? -4.219 37.877 7.082 1.00 7.45 245 VAL A O 1
ATOM 2064 N N . LEU A 1 253 ? -2.705 38.457 8.637 1.00 7.28 246 LEU A N 1
ATOM 2065 C CA . LEU A 1 253 ? -3.168 37.455 9.640 1.00 7.18 246 LEU A CA 1
ATOM 2066 C C . LEU A 1 253 ? -4.652 37.639 9.952 1.00 6.75 246 LEU A C 1
ATOM 2067 O O . LEU A 1 253 ? -5.385 36.692 10.037 1.00 6.21 246 LEU A O 1
ATOM 2072 N N . LEU A 1 254 ? -5.065 38.867 10.172 1.00 6.04 247 LEU A N 1
ATOM 2073 C CA . LEU A 1 254 ? -6.450 39.153 10.528 1.00 7.08 247 LEU A CA 1
ATOM 2074 C C . LEU A 1 254 ? -7.502 38.709 9.493 1.00 7.08 247 LEU A C 1
ATOM 2075 O O . LEU A 1 254 ? -8.651 38.334 9.846 1.00 7.82 247 LEU A O 1
ATOM 2080 N N . GLU A 1 255 ? -7.142 38.758 8.253 1.00 7.87 248 GLU A N 1
ATOM 2081 C CA . GLU A 1 255 ? -7.982 38.186 7.177 1.00 9.67 248 GLU A CA 1
ATOM 2082 C C . GLU A 1 255 ? -7.915 36.667 7.083 1.00 9.49 248 GLU A C 1
ATOM 2083 O O . GLU A 1 255 ? -8.920 35.976 6.801 1.00 11.60 248 GLU A O 1
ATOM 2089 N N . TRP A 1 256 ? -6.751 36.082 7.382 1.00 10.66 249 TRP A N 1
ATOM 2090 C CA . TRP A 1 256 ? -6.581 34.643 7.334 1.00 10.33 249 TRP A CA 1
ATOM 2091 C C . TRP A 1 256 ? -7.360 33.919 8.439 1.00 10.81 249 TRP A C 1
ATOM 2092 O O . TRP A 1 256 ? -7.997 32.816 8.241 1.00 9.84 249 TRP A O 1
ATOM 2103 N N . LEU A 1 257 ? -7.335 34.475 9.659 1.00 10.18 250 LEU A N 1
ATOM 2104 C CA . LEU A 1 257 ? -8.064 33.881 10.734 1.00 9.32 250 LEU A CA 1
ATOM 2105 C C . LEU A 1 257 ? -9.565 33.917 10.526 1.00 10.15 250 LEU A C 1
ATOM 2106 O O . LEU A 1 257 ? -10.057 34.836 9.953 1.00 10.66 250 LEU A O 1
ATOM 2111 N N . PRO A 1 258 ? -10.280 32.925 11.053 1.00 11.74 251 PRO A N 1
ATOM 2112 C CA . PRO A 1 258 ? -11.751 32.841 10.923 1.00 11.95 251 PRO A CA 1
ATOM 2113 C C . PRO A 1 258 ? -12.463 33.719 11.973 1.00 12.66 251 PRO A C 1
ATOM 2114 O O . PRO A 1 258 ? -13.138 33.199 12.866 1.00 14.22 251 PRO A O 1
ATOM 2118 N N . ILE A 1 259 ? -12.278 35.041 11.870 1.00 11.51 252 ILE A N 1
ATOM 2119 C CA . ILE A 1 259 ? -12.733 35.974 12.891 1.00 11.41 252 ILE A CA 1
ATOM 2120 C C . ILE A 1 259 ? -13.679 37.011 12.356 1.00 12.08 252 ILE A C 1
ATOM 2121 O O . ILE A 1 259 ? -14.097 37.894 13.077 1.00 13.52 252 ILE A O 1
ATOM 2126 N N . ASN A 1 260 ? -14.018 36.949 11.113 1.00 12.66 253 ASN A N 1
ATOM 2127 C CA . ASN A 1 260 ? -14.917 37.967 10.539 1.00 14.65 253 ASN A CA 1
ATOM 2128 C C . ASN A 1 260 ? -14.411 39.404 10.764 1.00 12.67 253 ASN A C 1
ATOM 2129 O O . ASN A 1 260 ? -15.165 40.296 11.180 1.00 14.76 253 ASN A O 1
ATOM 2134 N N .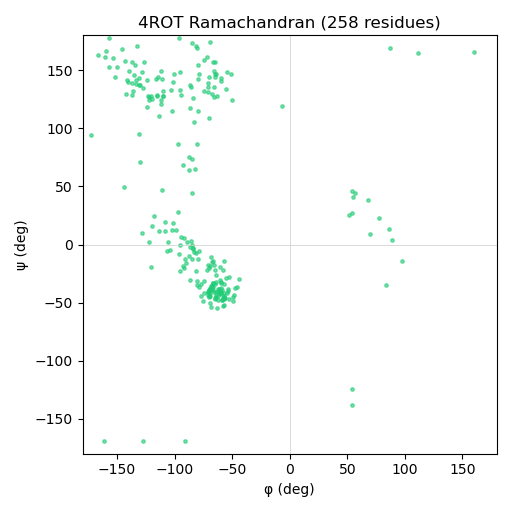 TYR A 1 261 ? -13.125 39.592 10.504 1.00 10.76 254 TYR A N 1
ATOM 2135 C CA . TYR A 1 261 ? -12.443 40.874 10.597 1.00 9.77 254 TYR A CA 1
ATOM 2136 C C . TYR A 1 261 ? -13.196 42.011 9.835 1.00 11.24 254 TYR A C 1
ATOM 2137 O O . TYR A 1 261 ? -13.483 41.891 8.632 1.00 11.44 254 TYR A O 1
ATOM 2146 N N . GLN A 1 262 ? -13.491 43.050 10.573 1.00 10.03 255 GLN A N 1
ATOM 2147 C CA . GLN A 1 262 ? -14.204 44.200 10.034 1.00 11.77 255 GLN A CA 1
ATOM 2148 C C . GLN A 1 262 ? -13.179 45.250 9.677 1.00 10.21 255 GLN A C 1
ATOM 2149 O O . GLN A 1 262 ? -12.798 46.082 10.499 1.00 11.02 255 GLN A O 1
ATOM 2155 N N . LYS A 1 263 ? -12.648 45.142 8.476 1.00 9.61 256 LYS A N 1
ATOM 2156 C CA . LYS A 1 263 ? -11.526 45.994 8.044 1.00 10.52 256 LYS A CA 1
ATOM 2157 C C . LYS A 1 263 ? -11.965 47.479 7.901 1.00 10.40 256 LYS A C 1
ATOM 2158 O O . LYS A 1 263 ? -12.976 47.757 7.264 1.00 9.12 256 LYS A O 1
ATOM 2164 N N . GLU A 1 264 ? -11.218 48.406 8.509 1.00 8.59 257 GLU A N 1
ATOM 2165 C CA . GLU A 1 264 ? -11.560 49.833 8.377 1.00 8.81 257 GLU A CA 1
ATOM 2166 C C . GLU A 1 264 ? -11.537 50.296 6.925 1.00 9.11 257 GLU A C 1
ATOM 2167 O O . GLU A 1 264 ? -10.680 49.858 6.099 1.00 10.32 257 GLU A O 1
ATOM 2173 N N . GLU A 1 265 ? -12.476 51.179 6.601 1.00 9.93 258 GLU A N 1
ATOM 2174 C CA . GLU A 1 265 ? -12.494 51.803 5.282 1.00 11.44 258 GLU A CA 1
ATOM 2175 C C . GLU A 1 265 ? -11.274 52.694 5.068 1.00 12.04 258 GLU A C 1
ATOM 2176 O O . GLU A 1 265 ? -10.867 53.406 5.989 1.00 10.84 258 GLU A O 1
ATOM 2182 N N . ARG A 1 266 ? -10.645 52.611 3.903 1.00 10.74 259 ARG A N 1
ATOM 2183 C CA . ARG A 1 266 ? -9.522 53.443 3.549 1.00 10.21 259 ARG A CA 1
ATOM 2184 C C . ARG A 1 266 ? -9.726 54.057 2.171 1.00 12.40 259 ARG A C 1
ATOM 2185 O O . ARG A 1 266 ? -9.373 53.460 1.100 1.00 10.52 259 ARG A O 1
ATOM 2193 N N . LEU A 1 267 ? -10.256 55.286 2.167 1.00 11.49 260 LEU A N 1
ATOM 2194 C CA . LEU A 1 267 ? -10.527 56.027 0.935 1.00 12.62 260 LEU A CA 1
ATOM 2195 C C . LEU A 1 267 ? -9.318 56.686 0.280 1.00 14.07 260 LEU A C 1
ATOM 2196 O O . LEU A 1 267 ? -9.449 57.310 -0.799 1.00 13.58 260 LEU A O 1
ATOM 2201 N N . SER A 1 268 ? -8.146 56.634 0.937 1.00 12.17 261 SER A N 1
ATOM 2202 C CA . SER A 1 268 ? -6.901 57.181 0.465 1.00 13.51 261 SER A CA 1
ATOM 2203 C C . SER A 1 268 ? -5.796 56.370 1.108 1.00 14.61 261 SER A C 1
ATOM 2204 O O . SER A 1 268 ? -4.598 56.666 0.954 1.00 17.03 261 SER A O 1
#

Nearest PDB structures (foldseek):
  4rot-assembly1_A  TM=1.004E+00  e=8.635E-61  Streptococcus pyogenes
  2uz0-assembly1_B  TM=9.459E-01  e=4.631E-38  Streptococcus pneumoniae
  2uz0-assembly1_C  TM=9.490E-01  e=4.206E-37  Streptococcus pneumoniae
  6wcx-assembly2_B  TM=8.745E-01  e=2.086E-24  Staphylococcus aureus
  7l0a-assembly1_B  TM=8.402E-01  e=3.589E-22  Staphylococcus aureus

Sequence (268 aa):
NLYFQGAMASSIAIEYHSVVLGMERKKVNVIYPDQSEIPKKDQGDKDIPVLYLLHGMGGNENSWQKRTAIERLLRHTNLIVVMMPSTDLGWYTDTAYGLNYYRALSQQELPQVLAAFFPNMTQKREKTFVAGLSMGGYGAFKWALKSNRFSYAASFSGALDFSPETNLEGNLGEELAYWQGVFGQFEDPDLDKHYLKNMVAESDGKTKFYAWCGYEDFLFATNEKAIADFQAQGLDIDYHKGHGKHEWYYWNNQQLEVLLEWLPINYQKEERLS

Radius of gyration: 18.47 Å; Cα contacts (8 Å, |Δi|>4): 553; chains: 1; bounding box: 55×50×41 Å